Protein AF-A0A7Y5QWN5-F1 (afdb_monomer_lite)

Structure (mmCIF, N/CA/C/O backbone):
data_AF-A0A7Y5QWN5-F1
#
_entry.id   AF-A0A7Y5QWN5-F1
#
loop_
_atom_site.group_PDB
_atom_site.id
_atom_site.type_symbol
_atom_site.label_atom_id
_atom_site.label_alt_id
_atom_site.label_comp_id
_atom_site.label_asym_id
_atom_site.label_entity_id
_atom_site.label_seq_id
_atom_site.pdbx_PDB_ins_code
_atom_site.Cartn_x
_atom_site.Cartn_y
_atom_site.Cartn_z
_atom_site.occupancy
_atom_site.B_iso_or_equiv
_atom_site.auth_seq_id
_atom_site.auth_comp_id
_atom_site.auth_asym_id
_atom_site.auth_atom_id
_atom_site.pdbx_PDB_model_num
ATOM 1 N N . MET A 1 1 ? -2.296 -3.382 -0.609 1.00 96.81 1 MET A N 1
ATOM 2 C CA . MET A 1 1 ? -1.236 -4.238 -1.186 1.00 96.81 1 MET A CA 1
ATOM 3 C C . MET A 1 1 ? -0.481 -3.460 -2.254 1.00 96.81 1 MET A C 1
ATOM 5 O O . MET A 1 1 ? -1.111 -2.743 -3.020 1.00 96.81 1 MET A O 1
ATOM 9 N N . LEU A 1 2 ? 0.845 -3.572 -2.311 1.00 98.00 2 LEU A N 1
ATOM 10 C CA . LEU A 1 2 ? 1.680 -2.977 -3.360 1.00 98.00 2 LEU A CA 1
ATOM 11 C C . LEU A 1 2 ? 2.296 -4.091 -4.202 1.00 98.00 2 LEU A C 1
ATOM 13 O O . LEU A 1 2 ? 2.810 -5.053 -3.640 1.00 98.00 2 LEU A O 1
ATOM 17 N N . VAL A 1 3 ? 2.254 -3.968 -5.530 1.00 98.06 3 VAL A N 1
ATOM 18 C CA . VAL A 1 3 ? 2.723 -5.017 -6.450 1.00 98.06 3 VAL A CA 1
ATOM 19 C C . VAL A 1 3 ? 3.767 -4.447 -7.403 1.00 98.06 3 VAL A C 1
ATOM 21 O O . VAL A 1 3 ? 3.462 -3.596 -8.235 1.00 98.06 3 VAL A O 1
ATOM 24 N N . GLY A 1 4 ? 5.012 -4.902 -7.268 1.00 95.88 4 GLY A N 1
ATOM 25 C CA . GLY A 1 4 ? 6.113 -4.579 -8.177 1.00 95.88 4 GLY A CA 1
ATOM 26 C C . GLY A 1 4 ? 6.297 -5.605 -9.299 1.00 95.88 4 GLY A C 1
ATOM 27 O O . GLY A 1 4 ? 5.520 -6.540 -9.458 1.00 95.88 4 GLY A O 1
ATOM 28 N N . GLN A 1 5 ? 7.371 -5.451 -10.073 1.00 93.56 5 GLN A N 1
ATOM 29 C CA . GLN A 1 5 ? 7.731 -6.383 -11.147 1.00 93.56 5 GLN A CA 1
ATOM 30 C C . GLN A 1 5 ? 8.428 -7.644 -10.614 1.00 93.56 5 GLN A C 1
ATOM 32 O O . GLN A 1 5 ? 7.923 -8.746 -10.775 1.00 93.56 5 GLN A O 1
ATOM 37 N N . ALA A 1 6 ? 9.598 -7.487 -10.004 1.00 94.06 6 ALA A N 1
ATOM 38 C CA . ALA A 1 6 ? 10.444 -8.585 -9.550 1.00 94.06 6 ALA A CA 1
ATOM 39 C C . ALA A 1 6 ? 11.397 -8.078 -8.456 1.00 94.06 6 ALA A C 1
ATOM 41 O O . ALA A 1 6 ? 11.682 -6.874 -8.431 1.00 94.06 6 ALA A O 1
ATOM 42 N N . PRO A 1 7 ? 11.925 -8.946 -7.574 1.00 92.62 7 PRO A N 1
ATOM 43 C CA . PRO A 1 7 ? 13.020 -8.566 -6.690 1.00 92.62 7 PRO A CA 1
ATOM 44 C C . PRO A 1 7 ? 14.279 -8.259 -7.509 1.00 92.62 7 PRO A C 1
ATOM 46 O O . PRO A 1 7 ? 14.592 -8.975 -8.459 1.00 92.62 7 PRO A O 1
ATOM 49 N N . GLY A 1 8 ? 15.007 -7.209 -7.132 1.00 90.38 8 GLY A N 1
ATOM 50 C CA . GLY A 1 8 ? 16.315 -6.890 -7.697 1.00 90.38 8 GLY A CA 1
ATOM 51 C C . GLY A 1 8 ? 17.461 -7.577 -6.949 1.00 90.38 8 GLY A C 1
ATOM 52 O O . GLY A 1 8 ? 17.274 -8.289 -5.957 1.00 90.38 8 GLY A O 1
ATOM 53 N N . LYS A 1 9 ? 18.694 -7.349 -7.412 1.00 89.31 9 LYS A N 1
ATOM 54 C CA . LYS A 1 9 ? 19.898 -7.974 -6.831 1.00 89.31 9 LYS A CA 1
ATOM 55 C C . LYS A 1 9 ? 20.096 -7.642 -5.343 1.00 89.31 9 LYS A C 1
ATOM 57 O O . LYS A 1 9 ? 20.556 -8.491 -4.583 1.00 89.31 9 LYS A O 1
ATOM 62 N N . VAL A 1 10 ? 19.770 -6.414 -4.932 1.00 88.69 10 VAL A N 1
ATOM 63 C CA . VAL A 1 10 ? 19.910 -5.956 -3.535 1.00 88.69 10 VAL A CA 1
ATOM 64 C C . VAL A 1 10 ? 18.804 -6.545 -2.661 1.00 88.69 10 VAL A C 1
ATOM 66 O O . VAL A 1 10 ? 19.033 -6.886 -1.504 1.00 88.69 10 VAL A O 1
ATOM 69 N N . GLU A 1 11 ? 17.603 -6.693 -3.209 1.00 90.25 11 GLU A N 1
ATOM 70 C CA . GLU A 1 11 ? 16.447 -7.271 -2.533 1.00 90.25 11 GLU A CA 1
ATOM 71 C C . GLU A 1 11 ? 16.699 -8.741 -2.167 1.00 90.25 11 GLU A C 1
ATOM 73 O O . GLU A 1 11 ? 16.327 -9.154 -1.072 1.00 90.25 11 GLU A O 1
ATOM 78 N N . ILE A 1 12 ? 17.396 -9.512 -3.017 1.00 87.31 12 ILE A N 1
ATOM 79 C CA . ILE A 1 12 ? 17.772 -10.902 -2.695 1.00 87.31 12 ILE A CA 1
ATOM 80 C C . ILE A 1 12 ? 18.692 -10.961 -1.474 1.00 87.31 12 ILE A C 1
ATOM 82 O O . ILE A 1 12 ? 18.453 -11.747 -0.558 1.00 87.31 12 ILE A O 1
ATOM 86 N N . SER A 1 13 ? 19.759 -10.155 -1.457 1.00 87.06 13 SER A N 1
ATOM 87 C CA . SER A 1 13 ? 20.756 -10.215 -0.383 1.00 87.06 13 SER A CA 1
ATOM 88 C C . SER A 1 13 ? 20.221 -9.648 0.930 1.00 87.06 13 SER A C 1
ATOM 90 O O . SER A 1 13 ? 20.493 -10.193 1.996 1.00 87.06 13 SER A O 1
ATOM 92 N N . SER A 1 14 ? 19.430 -8.578 0.856 1.00 88.56 14 SER A N 1
ATOM 93 C CA . SER A 1 14 ? 18.840 -7.924 2.027 1.00 88.56 14 SER A CA 1
ATOM 94 C C . SER A 1 14 ? 17.548 -8.577 2.520 1.00 88.56 14 SER A C 1
ATOM 96 O O . SER A 1 14 ? 17.116 -8.275 3.631 1.00 88.56 14 SER A O 1
ATOM 98 N N . ARG A 1 15 ? 16.916 -9.434 1.704 1.00 87.44 15 ARG A N 1
ATOM 99 C CA . ARG A 1 15 ? 15.579 -10.014 1.934 1.00 87.44 15 ARG A CA 1
ATOM 100 C C . ARG A 1 15 ? 14.498 -8.966 2.217 1.00 87.44 15 ARG A C 1
ATOM 102 O O . ARG A 1 15 ? 13.516 -9.244 2.901 1.00 87.44 15 ARG A O 1
ATOM 109 N N . LYS A 1 16 ? 14.675 -7.750 1.697 1.00 88.25 16 LYS A N 1
ATOM 110 C CA . LYS A 1 16 ? 13.734 -6.637 1.849 1.00 88.25 16 LYS A CA 1
ATOM 111 C C . LYS A 1 16 ? 13.241 -6.207 0.471 1.00 88.25 16 LYS A C 1
ATOM 113 O O . LYS A 1 16 ? 14.063 -5.790 -0.345 1.00 88.25 16 LYS A O 1
ATOM 118 N N . PRO A 1 17 ? 11.926 -6.264 0.195 1.00 87.50 17 PRO A N 1
ATOM 119 C CA . PRO A 1 17 ? 11.369 -5.692 -1.022 1.00 87.50 17 PRO A CA 1
ATOM 120 C C . PRO A 1 17 ? 11.703 -4.202 -1.125 1.00 87.50 17 PRO A C 1
ATOM 122 O O . PRO A 1 17 ? 11.681 -3.481 -0.118 1.00 87.50 17 PRO A O 1
ATOM 125 N N . PHE A 1 18 ? 12.000 -3.749 -2.347 1.00 90.00 18 PHE A N 1
ATOM 126 C CA . PHE A 1 18 ? 12.358 -2.359 -2.636 1.00 90.00 18 PHE A CA 1
ATOM 127 C C . PHE A 1 18 ? 13.500 -1.837 -1.733 1.00 90.00 18 PHE A C 1
ATOM 129 O O . PHE A 1 18 ? 13.413 -0.755 -1.157 1.00 90.00 18 PHE A O 1
ATOM 136 N N . ALA A 1 19 ? 14.577 -2.608 -1.578 1.00 89.38 19 ALA A N 1
ATOM 137 C CA . ALA A 1 19 ? 15.773 -2.195 -0.834 1.00 89.38 19 ALA A CA 1
ATOM 138 C C . ALA A 1 19 ? 16.764 -1.377 -1.686 1.00 89.38 19 ALA A C 1
ATOM 140 O O . ALA A 1 19 ? 17.643 -0.693 -1.159 1.00 89.38 19 ALA A O 1
ATOM 141 N N . GLY A 1 20 ? 16.646 -1.443 -3.014 1.00 89.12 20 GLY A N 1
ATOM 142 C CA . GLY A 1 20 ? 17.505 -0.730 -3.949 1.00 89.12 20 GLY A CA 1
ATOM 143 C C . GLY A 1 20 ? 17.146 0.749 -4.154 1.00 89.12 20 GLY A C 1
ATOM 144 O O . GLY A 1 20 ? 16.289 1.341 -3.498 1.00 89.12 20 GLY A O 1
ATOM 145 N N . ARG A 1 21 ? 17.795 1.370 -5.149 1.00 89.19 21 ARG A N 1
ATOM 146 C CA . ARG A 1 21 ? 17.597 2.794 -5.508 1.00 89.19 21 ARG A CA 1
ATOM 147 C C . ARG A 1 21 ? 16.154 3.134 -5.891 1.00 89.19 21 ARG A C 1
ATOM 149 O O . ARG A 1 21 ? 15.668 4.212 -5.561 1.00 89.19 21 ARG A O 1
ATOM 156 N N . ALA A 1 22 ? 15.492 2.220 -6.599 1.00 89.94 22 ALA A N 1
ATOM 157 C CA . ALA A 1 22 ? 14.090 2.356 -6.983 1.00 89.94 22 ALA A CA 1
ATOM 158 C C . ALA A 1 22 ? 13.191 2.412 -5.735 1.00 89.94 22 ALA A C 1
ATOM 160 O O . ALA A 1 22 ? 12.306 3.259 -5.651 1.00 89.94 22 ALA A O 1
ATOM 161 N N . GLY A 1 23 ? 13.496 1.591 -4.728 1.00 92.38 23 GLY A N 1
ATOM 162 C CA . GLY A 1 23 ? 12.796 1.590 -3.451 1.00 92.38 23 GLY A CA 1
ATOM 163 C C . GLY A 1 23 ? 12.930 2.888 -2.671 1.00 92.38 23 GLY A C 1
ATOM 164 O O . GLY A 1 23 ? 11.919 3.439 -2.259 1.00 92.38 23 GLY A O 1
ATOM 165 N N . LYS A 1 24 ? 14.136 3.465 -2.585 1.00 92.50 24 LYS A N 1
ATOM 166 C CA . LYS A 1 24 ? 14.328 4.790 -1.956 1.00 92.50 24 LYS A CA 1
ATOM 167 C C . LYS A 1 24 ? 13.425 5.871 -2.561 1.00 92.50 24 LYS A C 1
ATOM 169 O O . LYS A 1 24 ? 12.924 6.738 -1.856 1.00 92.50 24 LYS A O 1
ATOM 174 N N . THR A 1 25 ? 13.222 5.835 -3.879 1.00 93.69 25 THR A N 1
ATOM 175 C CA . THR A 1 25 ? 12.317 6.780 -4.554 1.00 93.69 25 THR A CA 1
ATOM 176 C C . THR A 1 25 ? 10.853 6.464 -4.269 1.00 93.69 25 THR A C 1
ATOM 178 O O . THR A 1 25 ? 10.086 7.389 -4.027 1.00 93.69 25 THR A O 1
ATOM 181 N N . LEU A 1 26 ? 10.480 5.182 -4.252 1.00 95.50 26 LEU A N 1
ATOM 182 C CA . LEU A 1 26 ? 9.130 4.748 -3.901 1.00 95.50 26 LEU A CA 1
ATOM 183 C C . LEU A 1 26 ? 8.741 5.175 -2.483 1.00 95.50 26 LEU A C 1
ATOM 185 O O . LEU A 1 26 ? 7.677 5.754 -2.308 1.00 95.50 26 LEU A O 1
ATOM 189 N N . PHE A 1 27 ? 9.592 4.927 -1.486 1.00 95.50 27 PHE A N 1
ATOM 190 C CA . PHE A 1 27 ? 9.281 5.274 -0.099 1.00 95.50 27 PHE A CA 1
ATOM 191 C C . PHE A 1 27 ? 9.202 6.786 0.115 1.00 95.50 27 PHE A C 1
ATOM 193 O O . PHE A 1 27 ? 8.269 7.240 0.764 1.00 95.50 27 PHE A O 1
ATOM 200 N N . ARG A 1 28 ? 10.048 7.581 -0.553 1.00 94.94 28 ARG A N 1
ATOM 201 C CA . ARG A 1 28 ? 9.889 9.045 -0.574 1.00 94.94 28 ARG A CA 1
ATOM 202 C C . ARG A 1 28 ? 8.535 9.483 -1.152 1.00 94.94 28 ARG A C 1
ATOM 204 O O . ARG A 1 28 ? 7.928 10.420 -0.654 1.00 94.94 28 ARG A O 1
ATOM 211 N N . TRP A 1 29 ? 8.036 8.816 -2.193 1.00 95.38 29 TRP A N 1
ATOM 212 C CA . TRP A 1 29 ? 6.692 9.102 -2.708 1.00 95.38 29 TRP A CA 1
ATOM 213 C C . TRP A 1 29 ? 5.589 8.687 -1.728 1.00 95.38 29 TRP A C 1
ATOM 215 O O . TRP A 1 29 ? 4.601 9.399 -1.575 1.00 95.38 29 TRP A O 1
ATOM 225 N N . LEU A 1 30 ? 5.741 7.552 -1.046 1.00 95.00 30 LEU A N 1
ATOM 226 C CA . LEU A 1 30 ? 4.787 7.124 -0.019 1.00 95.00 30 LEU A CA 1
ATOM 227 C C . LEU A 1 30 ? 4.775 8.082 1.184 1.00 95.00 30 LEU A C 1
ATOM 229 O O . LEU A 1 30 ? 3.703 8.341 1.733 1.00 95.00 30 LEU A O 1
ATOM 233 N N . GLU A 1 31 ? 5.909 8.701 1.516 1.00 95.06 31 GLU A N 1
ATOM 234 C CA . GLU A 1 31 ? 5.990 9.772 2.516 1.00 95.06 31 GLU A CA 1
ATOM 235 C C . GLU A 1 31 ? 5.140 10.985 2.138 1.00 95.06 31 GLU A C 1
ATOM 237 O O . GLU A 1 31 ? 4.408 11.499 2.992 1.00 95.06 31 GLU A O 1
ATOM 242 N N . GLU A 1 32 ? 5.156 11.391 0.862 1.00 93.56 32 GLU A N 1
ATOM 243 C CA . GLU A 1 32 ? 4.267 12.434 0.322 1.00 93.56 32 GLU A CA 1
ATOM 244 C C . GLU A 1 32 ? 2.783 12.028 0.414 1.00 93.56 32 GLU A C 1
ATOM 246 O O . GLU A 1 32 ? 1.914 12.878 0.619 1.00 93.56 32 GLU A O 1
ATOM 251 N N . ALA A 1 33 ? 2.478 10.729 0.307 1.00 92.19 33 ALA A N 1
ATOM 252 C CA . ALA A 1 33 ? 1.133 10.186 0.516 1.00 92.19 33 ALA A CA 1
ATOM 253 C C . ALA A 1 33 ? 0.742 10.077 2.006 1.00 92.19 33 ALA A C 1
ATOM 255 O O . ALA A 1 33 ? -0.4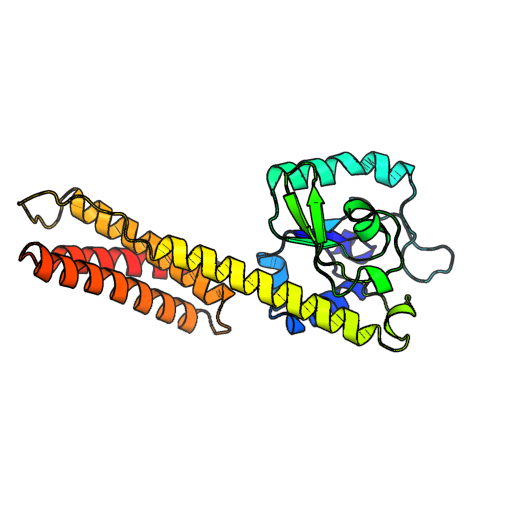24 9.828 2.321 1.00 92.19 33 ALA A O 1
ATOM 256 N N . GLY A 1 34 ? 1.679 10.311 2.928 1.00 90.12 34 GLY A N 1
ATOM 257 C CA . GLY A 1 34 ? 1.429 10.316 4.366 1.00 90.12 34 GLY A CA 1
ATOM 258 C C . GLY A 1 34 ? 1.977 9.113 5.134 1.00 90.12 34 GLY A C 1
ATOM 259 O O . GLY A 1 34 ? 1.742 9.061 6.335 1.00 90.12 34 GLY A O 1
ATOM 260 N N . LEU A 1 35 ? 2.749 8.215 4.517 1.00 89.44 35 LEU A N 1
ATOM 261 C CA . LEU A 1 35 ? 3.348 7.051 5.188 1.00 89.44 35 LEU A CA 1
ATOM 262 C C . LEU A 1 35 ? 4.870 7.140 5.239 1.00 89.44 35 LEU A C 1
ATOM 264 O O . LEU A 1 35 ? 5.497 7.222 4.186 1.00 89.44 35 LEU A O 1
ATOM 268 N N . THR A 1 36 ? 5.470 7.059 6.427 1.00 91.38 36 THR A N 1
ATOM 269 C CA . THR A 1 36 ? 6.931 6.874 6.508 1.00 91.38 36 THR A CA 1
ATOM 270 C C . THR A 1 36 ? 7.348 5.527 5.917 1.00 91.38 36 THR A C 1
ATOM 272 O O . THR A 1 36 ? 6.516 4.635 5.719 1.00 91.38 36 THR A O 1
ATOM 275 N N . GLU A 1 37 ? 8.639 5.355 5.616 1.00 91.75 37 GLU A N 1
ATOM 276 C CA . GLU A 1 37 ? 9.150 4.066 5.141 1.00 91.75 37 GLU A CA 1
ATOM 277 C C . GLU A 1 37 ? 8.831 2.930 6.128 1.00 91.75 37 GLU A C 1
ATOM 279 O O . GLU A 1 37 ? 8.400 1.854 5.707 1.00 91.75 37 GLU A O 1
ATOM 284 N N . GLU A 1 38 ? 8.984 3.172 7.429 1.00 89.38 38 GLU A N 1
ATOM 285 C CA . GLU A 1 38 ? 8.664 2.211 8.485 1.00 89.38 38 GLU A CA 1
ATOM 286 C C . GLU A 1 38 ? 7.178 1.841 8.458 1.00 89.38 38 GLU A C 1
ATOM 288 O O . GLU A 1 38 ? 6.840 0.663 8.340 1.00 89.38 38 GLU A O 1
ATOM 293 N N . GLU A 1 39 ? 6.287 2.837 8.457 1.00 86.50 39 GLU A N 1
ATOM 294 C CA . GLU A 1 39 ? 4.841 2.602 8.412 1.00 86.50 39 GLU A CA 1
ATOM 295 C C . GLU A 1 39 ? 4.421 1.860 7.141 1.00 86.50 39 GLU A C 1
ATOM 297 O O . GLU A 1 39 ? 3.574 0.968 7.186 1.00 86.50 39 GLU A O 1
ATOM 302 N N . ALA A 1 40 ? 5.004 2.210 5.993 1.00 90.50 40 ALA A N 1
ATOM 303 C CA . ALA A 1 40 ? 4.729 1.537 4.733 1.00 90.50 40 ALA A CA 1
ATOM 304 C C . ALA A 1 40 ? 5.154 0.063 4.786 1.00 90.50 40 ALA A C 1
ATOM 306 O O . ALA A 1 40 ? 4.407 -0.798 4.329 1.00 90.50 40 ALA A O 1
ATOM 307 N N . ARG A 1 41 ? 6.319 -0.249 5.363 1.00 89.44 41 ARG A N 1
ATOM 308 C CA . ARG A 1 41 ? 6.801 -1.633 5.506 1.00 89.44 41 ARG A CA 1
ATOM 309 C C . ARG A 1 41 ? 5.970 -2.453 6.489 1.00 89.44 41 ARG A C 1
ATOM 311 O O . ARG A 1 41 ? 5.821 -3.652 6.278 1.00 89.44 41 ARG A O 1
ATOM 318 N N . GLU A 1 42 ? 5.438 -1.826 7.530 1.00 86.81 42 GLU A N 1
ATOM 319 C CA . GLU A 1 42 ? 4.587 -2.490 8.521 1.00 86.81 42 GLU A CA 1
ATOM 320 C C . GLU A 1 42 ? 3.153 -2.705 8.024 1.00 86.81 42 GLU A C 1
ATOM 322 O O . GLU A 1 42 ? 2.548 -3.738 8.304 1.00 86.81 42 GLU A O 1
ATOM 327 N N . ARG A 1 43 ? 2.589 -1.732 7.297 1.00 84.69 43 ARG A N 1
ATOM 328 C CA . ARG A 1 43 ? 1.152 -1.699 6.968 1.00 84.69 43 ARG A CA 1
ATOM 329 C C . ARG A 1 43 ? 0.827 -2.155 5.556 1.00 84.69 43 ARG A C 1
ATOM 331 O O . ARG A 1 43 ? -0.310 -2.536 5.284 1.00 84.69 43 ARG A O 1
ATOM 338 N N . ILE A 1 44 ? 1.782 -2.082 4.632 1.00 92.50 44 ILE A N 1
ATOM 339 C CA . ILE A 1 44 ? 1.561 -2.467 3.241 1.00 92.50 44 ILE A CA 1
ATOM 340 C C . ILE A 1 44 ? 2.165 -3.846 3.016 1.00 92.50 44 ILE A C 1
ATOM 342 O O . ILE A 1 44 ? 3.376 -4.028 3.071 1.00 92.50 44 ILE A O 1
ATOM 346 N N . TYR A 1 45 ? 1.319 -4.807 2.648 1.00 95.75 45 TYR A N 1
ATOM 347 C CA . TYR A 1 45 ? 1.813 -6.049 2.066 1.00 95.75 45 TYR A CA 1
ATOM 348 C C . TYR A 1 45 ? 2.430 -5.765 0.691 1.00 95.75 45 TYR A C 1
ATOM 350 O O . TYR A 1 45 ? 1.724 -5.321 -0.225 1.00 95.75 45 TYR A O 1
ATOM 358 N N . ILE A 1 46 ? 3.741 -5.983 0.565 1.00 95.62 46 ILE A N 1
ATOM 359 C CA . ILE A 1 46 ? 4.516 -5.736 -0.653 1.00 95.62 46 ILE A CA 1
ATOM 360 C C . ILE A 1 46 ? 4.802 -7.061 -1.358 1.00 95.62 46 ILE A C 1
ATOM 362 O O . ILE A 1 46 ? 5.457 -7.942 -0.808 1.00 95.62 46 ILE A O 1
ATOM 366 N N . SER A 1 47 ? 4.364 -7.149 -2.607 1.00 95.88 47 SER A N 1
ATOM 367 C CA . SER A 1 47 ? 4.483 -8.310 -3.480 1.00 95.88 47 SER A CA 1
ATOM 368 C C . SER A 1 47 ? 5.106 -7.934 -4.831 1.00 95.88 47 SER A C 1
ATOM 370 O O . SER A 1 47 ? 5.414 -6.766 -5.097 1.00 95.88 47 SER A O 1
ATOM 372 N N . ALA A 1 48 ? 5.317 -8.925 -5.693 1.00 95.81 48 ALA A N 1
ATOM 373 C CA . ALA A 1 48 ? 5.830 -8.758 -7.043 1.00 95.81 48 ALA A CA 1
ATOM 374 C C . ALA A 1 48 ? 5.247 -9.803 -8.007 1.00 95.81 48 ALA A C 1
ATOM 376 O O . ALA A 1 48 ? 4.863 -10.895 -7.593 1.00 95.81 48 ALA A O 1
ATOM 377 N N . MET A 1 49 ? 5.241 -9.473 -9.303 1.00 96.50 49 MET A N 1
ATOM 378 C CA . MET A 1 49 ? 4.821 -10.386 -10.376 1.00 96.50 49 MET A CA 1
ATOM 379 C C . MET A 1 49 ? 5.673 -11.663 -10.434 1.00 96.50 49 MET A C 1
ATOM 381 O O . MET A 1 49 ? 5.164 -12.721 -10.792 1.00 96.50 49 MET A O 1
ATOM 385 N N . THR A 1 50 ? 6.959 -11.584 -10.076 1.00 95.94 50 THR A N 1
ATOM 386 C CA . THR A 1 50 ? 7.834 -12.756 -9.916 1.00 95.94 50 THR A CA 1
ATOM 387 C C . THR A 1 50 ? 8.523 -12.776 -8.555 1.00 95.94 50 THR A C 1
ATOM 389 O O . THR A 1 50 ? 8.801 -11.733 -7.963 1.00 95.94 50 THR A O 1
ATOM 392 N N . ARG A 1 51 ? 8.845 -13.981 -8.059 1.00 93.06 51 ARG A N 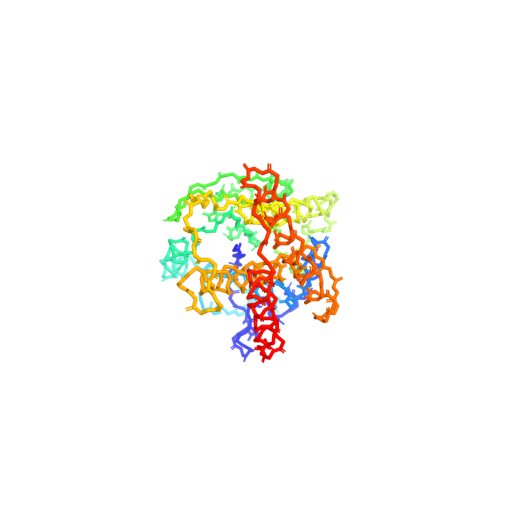1
ATOM 393 C CA . ARG A 1 51 ? 9.548 -14.192 -6.772 1.00 93.06 51 ARG A CA 1
ATOM 394 C C . ARG A 1 51 ? 11.059 -14.301 -6.899 1.00 93.06 51 ARG A C 1
ATOM 396 O O . ARG A 1 51 ? 11.773 -14.219 -5.904 1.00 93.06 51 ARG A O 1
ATOM 403 N N . CYS A 1 52 ? 11.541 -14.464 -8.122 1.00 92.19 52 CYS A N 1
ATOM 404 C CA . CYS A 1 52 ? 12.953 -14.605 -8.424 1.00 92.19 52 CYS A CA 1
ATOM 405 C C . CYS A 1 52 ? 13.466 -13.366 -9.149 1.00 92.19 52 CYS A C 1
ATOM 407 O O . CYS A 1 52 ? 12.739 -12.712 -9.902 1.00 92.19 52 CYS A O 1
ATOM 409 N N . PHE A 1 53 ? 14.742 -13.069 -8.919 1.00 94.00 53 PHE A N 1
ATOM 410 C CA . PHE A 1 53 ? 15.449 -12.039 -9.659 1.00 94.00 53 PHE A CA 1
ATOM 411 C C . PHE A 1 53 ? 15.640 -12.499 -11.101 1.00 94.00 53 PHE A C 1
ATOM 413 O O . PHE A 1 53 ? 16.268 -13.537 -11.317 1.00 94.00 53 PHE A O 1
ATOM 420 N N . PRO A 1 54 ? 15.145 -11.740 -12.091 1.00 93.50 54 PRO A N 1
ATOM 421 C CA . PRO A 1 54 ? 15.256 -12.151 -13.481 1.00 93.50 54 PRO A CA 1
ATOM 422 C C . PRO A 1 54 ? 16.714 -12.067 -13.970 1.00 93.50 54 PRO A C 1
ATOM 424 O O . PRO A 1 54 ? 17.120 -12.781 -14.879 1.00 93.50 54 PRO A O 1
ATOM 427 N N . GLY A 1 55 ? 17.557 -11.238 -13.362 1.00 93.12 55 GLY A N 1
ATOM 428 C CA . GLY A 1 55 ? 18.925 -11.023 -13.826 1.00 93.12 55 GLY A CA 1
ATOM 429 C C . GLY A 1 55 ? 19.151 -9.591 -14.288 1.00 93.12 55 GLY A C 1
ATOM 430 O O . GLY A 1 55 ? 18.217 -8.804 -14.461 1.00 93.12 55 GLY A O 1
ATOM 431 N N . ALA A 1 56 ? 20.421 -9.249 -14.481 1.00 91.12 56 ALA A N 1
ATOM 432 C CA . ALA A 1 56 ? 20.805 -7.931 -14.963 1.00 91.12 56 ALA A CA 1
ATOM 433 C C . ALA A 1 56 ? 20.348 -7.724 -16.415 1.00 91.12 56 ALA A C 1
ATOM 435 O O . ALA A 1 56 ? 20.352 -8.651 -17.227 1.00 91.12 56 ALA A O 1
ATOM 436 N N . HIS A 1 57 ? 19.973 -6.493 -16.751 1.00 89.56 57 HIS A N 1
ATOM 437 C CA . HIS A 1 57 ? 19.690 -6.116 -18.128 1.00 89.56 57 HIS A CA 1
ATOM 438 C C . HIS A 1 57 ? 20.988 -6.154 -18.962 1.00 89.56 57 HIS A C 1
ATOM 440 O O . HIS A 1 57 ? 22.015 -5.675 -18.473 1.00 89.56 57 HIS A O 1
ATOM 446 N N . PRO A 1 58 ? 20.973 -6.632 -20.226 1.00 88.69 58 PRO A N 1
ATOM 447 C CA . PRO A 1 58 ? 22.180 -6.728 -21.061 1.00 88.69 58 PRO A CA 1
ATOM 448 C C . PRO A 1 58 ? 22.942 -5.408 -21.248 1.00 88.69 58 PRO A C 1
ATOM 450 O O . PRO A 1 58 ? 24.157 -5.400 -21.391 1.00 88.69 58 PRO A O 1
ATOM 453 N N . SER A 1 59 ? 22.241 -4.272 -21.190 1.00 85.88 59 SER A N 1
ATOM 454 C CA . SER A 1 59 ? 22.859 -2.935 -21.245 1.00 85.88 59 SER A CA 1
ATOM 455 C C . SER A 1 59 ? 23.615 -2.527 -19.969 1.00 85.88 59 SER A C 1
ATOM 457 O O . SER A 1 59 ? 24.123 -1.409 -19.894 1.00 85.88 59 SER A O 1
ATOM 459 N N . GLY A 1 60 ? 23.608 -3.360 -18.923 1.00 81.31 60 GLY A N 1
ATOM 460 C CA . GLY A 1 60 ? 24.150 -3.049 -17.596 1.00 81.31 60 GLY A CA 1
ATOM 461 C C . GLY A 1 60 ? 23.320 -2.040 -16.791 1.00 81.31 60 GLY A C 1
ATOM 462 O O . GLY A 1 60 ? 23.650 -1.732 -15.645 1.00 81.31 60 GLY A O 1
ATOM 463 N N . ARG A 1 61 ? 22.227 -1.509 -17.358 1.00 79.56 61 ARG A N 1
ATOM 464 C CA . ARG A 1 61 ? 21.363 -0.517 -16.704 1.00 79.56 61 ARG A CA 1
ATOM 465 C C . ARG A 1 61 ? 20.163 -1.185 -16.038 1.00 79.56 61 ARG A C 1
ATOM 467 O O . ARG A 1 61 ? 19.075 -1.224 -16.603 1.00 79.56 61 ARG A O 1
ATOM 474 N N . GLY A 1 62 ? 20.362 -1.626 -14.800 1.00 83.19 62 GLY A N 1
ATOM 475 C CA . GLY A 1 62 ? 19.302 -2.205 -13.973 1.00 83.19 62 GLY A CA 1
ATOM 476 C C . GLY A 1 62 ? 18.993 -3.655 -14.328 1.00 83.19 62 GLY A C 1
ATOM 477 O O . GLY A 1 62 ? 19.838 -4.363 -14.876 1.00 83.19 62 GLY A O 1
ATOM 478 N N . ASP A 1 63 ? 17.782 -4.079 -13.992 1.00 89.06 63 ASP A N 1
ATOM 479 C CA . ASP A 1 63 ? 17.354 -5.473 -14.068 1.00 89.06 63 ASP A CA 1
ATOM 480 C C . ASP A 1 63 ? 16.492 -5.690 -15.313 1.00 89.06 63 ASP A C 1
ATOM 482 O O . ASP A 1 63 ? 15.766 -4.787 -15.745 1.00 89.06 63 ASP A O 1
ATOM 486 N N . ARG A 1 64 ? 16.581 -6.875 -15.924 1.00 92.00 64 ARG A N 1
ATOM 487 C CA . ARG A 1 64 ? 15.753 -7.188 -17.093 1.00 92.00 64 ARG A CA 1
ATOM 488 C C . ARG A 1 64 ? 14.288 -7.367 -16.697 1.00 92.00 64 ARG A C 1
ATOM 490 O O . ARG A 1 64 ? 13.960 -7.644 -15.543 1.00 92.00 64 ARG A O 1
ATOM 497 N N . VAL A 1 65 ? 13.401 -7.265 -17.680 1.00 91.81 65 VAL A N 1
ATOM 498 C CA . VAL A 1 65 ? 12.000 -7.656 -17.495 1.00 91.81 65 VAL A CA 1
ATOM 499 C C . VAL A 1 65 ? 11.904 -9.190 -17.446 1.00 91.81 65 VAL A C 1
ATOM 501 O O . VAL A 1 65 ? 12.575 -9.855 -18.247 1.00 91.81 65 VAL A O 1
ATOM 504 N N . PRO A 1 66 ? 11.137 -9.774 -16.502 1.00 95.00 66 PRO A N 1
ATOM 505 C CA . PRO A 1 66 ? 10.805 -11.188 -16.540 1.00 95.00 66 PRO A CA 1
ATOM 506 C C . PRO A 1 66 ? 10.170 -11.575 -17.875 1.00 95.00 66 PRO A C 1
ATOM 508 O O . PRO A 1 66 ? 9.386 -10.826 -18.456 1.00 95.00 66 PRO A O 1
ATOM 511 N N . THR A 1 67 ? 10.524 -12.751 -18.365 1.00 95.56 67 THR A N 1
ATOM 512 C CA . THR A 1 67 ? 9.928 -13.352 -19.554 1.00 95.56 67 THR A CA 1
ATOM 513 C C . THR A 1 67 ? 8.502 -13.805 -19.263 1.00 95.56 67 THR A C 1
ATOM 515 O O . THR A 1 67 ? 8.107 -13.988 -18.111 1.00 95.56 67 THR A O 1
ATOM 518 N N . ARG A 1 68 ? 7.727 -14.048 -20.322 1.00 94.88 68 ARG A N 1
ATOM 519 C CA . ARG A 1 68 ? 6.373 -14.591 -20.196 1.00 94.88 68 ARG A CA 1
ATOM 520 C C . ARG A 1 68 ? 6.345 -15.916 -19.425 1.00 94.88 68 ARG A C 1
ATOM 522 O O . ARG A 1 68 ? 5.535 -16.053 -18.520 1.00 94.88 68 ARG A O 1
ATOM 529 N N . SER A 1 69 ? 7.267 -16.835 -19.714 1.00 96.44 69 SER A N 1
ATOM 530 C CA . SER A 1 69 ? 7.345 -18.120 -19.010 1.00 96.44 69 SER A CA 1
ATOM 531 C C . SER A 1 69 ? 7.642 -17.949 -17.517 1.00 96.44 69 SER A C 1
ATOM 533 O O . SER A 1 69 ? 7.074 -18.653 -16.694 1.00 96.44 69 SER A O 1
ATOM 535 N N . GLU A 1 70 ? 8.488 -16.986 -17.137 1.00 96.69 70 GLU A N 1
ATOM 536 C CA . GLU A 1 70 ? 8.748 -16.691 -15.719 1.00 96.69 70 GLU A CA 1
ATOM 537 C C . GLU A 1 70 ? 7.526 -16.103 -15.011 1.00 96.69 70 GLU A C 1
ATOM 539 O O . GLU A 1 70 ? 7.289 -16.406 -13.841 1.00 96.69 70 GLU A O 1
ATOM 544 N N . LEU A 1 71 ? 6.748 -15.277 -15.714 1.00 96.44 71 LEU A N 1
ATOM 545 C CA . LEU A 1 71 ? 5.497 -14.727 -15.196 1.00 96.44 71 LEU A CA 1
ATOM 546 C C . LEU A 1 71 ? 4.441 -15.814 -15.025 1.00 96.44 71 LEU A C 1
ATOM 548 O O . LEU A 1 71 ? 3.789 -15.853 -13.990 1.00 96.44 71 LEU A O 1
ATOM 552 N N . GLU A 1 72 ? 4.307 -16.716 -15.996 1.00 94.94 72 GLU A N 1
ATOM 553 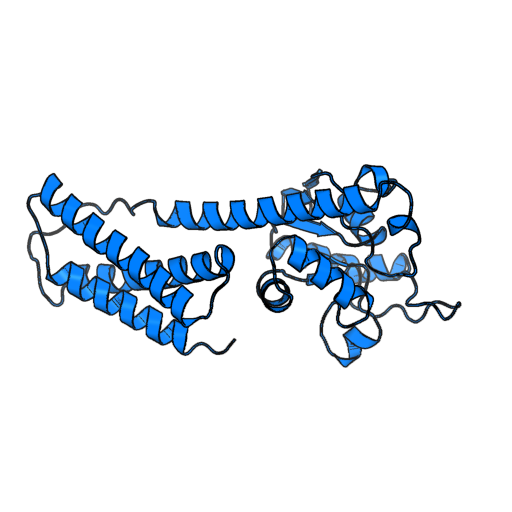C CA . GLU A 1 72 ? 3.389 -17.857 -15.924 1.00 94.94 72 GLU A CA 1
ATOM 554 C C . GLU A 1 72 ? 3.761 -18.796 -14.766 1.00 94.94 72 GLU A C 1
ATOM 556 O O . GLU A 1 72 ? 2.898 -19.156 -13.970 1.00 94.94 72 GLU A O 1
ATOM 561 N N . LEU A 1 73 ? 5.051 -19.107 -14.592 1.00 95.94 73 LEU A N 1
ATOM 562 C CA . LEU A 1 73 ? 5.541 -19.933 -13.480 1.00 95.94 73 LEU A CA 1
ATOM 563 C C . LEU A 1 73 ? 5.296 -19.303 -12.102 1.00 95.94 73 LEU A C 1
ATOM 565 O O . LEU A 1 73 ? 5.093 -20.020 -11.124 1.00 95.94 73 LEU A O 1
ATOM 569 N N . CYS A 1 74 ? 5.351 -17.972 -12.003 1.00 95.69 74 CYS A N 1
ATOM 570 C CA . CYS A 1 74 ? 5.144 -17.260 -10.742 1.00 95.69 74 CYS A CA 1
ATOM 571 C C . CYS A 1 74 ? 3.696 -16.803 -10.513 1.00 95.69 74 CYS A C 1
ATOM 573 O O . CYS A 1 74 ? 3.393 -16.349 -9.409 1.00 95.69 74 CYS A O 1
ATOM 575 N N . GLY A 1 75 ? 2.824 -16.887 -11.521 1.00 92.81 75 GLY A N 1
ATOM 576 C CA . GLY A 1 75 ? 1.515 -16.229 -11.521 1.00 92.81 75 GLY A CA 1
ATOM 577 C C . GLY A 1 75 ? 0.615 -16.663 -10.367 1.00 92.81 75 GLY A C 1
ATOM 578 O O . GLY A 1 75 ? 0.054 -15.810 -9.678 1.00 92.81 75 GLY A O 1
ATOM 579 N N . SER A 1 76 ? 0.577 -17.969 -10.085 1.00 96.12 76 SER A N 1
ATOM 580 C CA . SER A 1 76 ? -0.254 -18.541 -9.017 1.00 96.12 76 SER A CA 1
ATOM 581 C C . SER A 1 76 ? 0.038 -17.946 -7.640 1.00 96.12 76 SER A C 1
ATOM 583 O O . SER A 1 76 ? -0.882 -17.764 -6.853 1.00 96.12 76 SER A O 1
ATOM 585 N N . TRP A 1 77 ? 1.287 -17.560 -7.358 1.00 97.06 77 TRP A N 1
ATOM 586 C CA . TRP A 1 77 ? 1.647 -16.952 -6.076 1.00 97.06 77 TRP A CA 1
ATOM 587 C C . TRP A 1 77 ? 0.938 -15.623 -5.840 1.00 97.06 77 TRP A C 1
ATOM 589 O O . TRP A 1 77 ? 0.498 -15.350 -4.728 1.00 97.06 77 TRP A O 1
ATOM 599 N N . LEU A 1 78 ? 0.860 -14.769 -6.866 1.00 97.00 78 LEU A N 1
ATOM 600 C CA . LEU A 1 78 ? 0.158 -13.493 -6.737 1.00 97.00 78 LEU A CA 1
ATOM 601 C C . LEU A 1 78 ? -1.350 -13.722 -6.606 1.00 97.00 78 LEU A C 1
ATOM 603 O O . LEU A 1 78 ? -2.000 -13.059 -5.804 1.00 97.00 78 LEU A O 1
ATOM 607 N N . ASP A 1 79 ? -1.891 -14.676 -7.358 1.00 97.25 79 ASP A N 1
ATOM 608 C CA . ASP A 1 79 ? -3.304 -15.044 -7.298 1.00 97.25 79 ASP A CA 1
ATOM 609 C C . ASP A 1 79 ? -3.694 -15.565 -5.902 1.00 97.25 79 ASP A C 1
ATOM 611 O O . ASP A 1 79 ? -4.694 -15.126 -5.331 1.00 97.25 79 ASP A O 1
ATOM 615 N N . ASP A 1 80 ? -2.867 -16.420 -5.300 1.00 98.06 80 ASP A N 1
ATOM 616 C CA . ASP A 1 80 ? -3.058 -16.919 -3.935 1.00 98.06 80 ASP A CA 1
ATOM 617 C C . ASP A 1 80 ? -2.945 -15.807 -2.886 1.00 98.06 80 ASP A C 1
ATOM 619 O O . ASP A 1 80 ? -3.773 -15.717 -1.979 1.00 98.06 80 ASP A O 1
ATOM 623 N N . GLU A 1 81 ? -1.969 -14.907 -3.016 1.00 97.81 81 GLU A N 1
ATOM 624 C CA . GLU A 1 81 ? -1.863 -13.741 -2.134 1.00 97.81 81 GLU A CA 1
ATOM 625 C C . GLU A 1 81 ? -3.097 -12.844 -2.222 1.00 97.81 81 GLU A C 1
ATOM 627 O O . GLU A 1 81 ? -3.593 -12.379 -1.197 1.00 97.81 81 GLU A O 1
ATOM 632 N N . LEU A 1 82 ? -3.626 -12.622 -3.426 1.00 97.88 82 LEU A N 1
ATOM 633 C CA . LEU A 1 82 ? -4.850 -11.854 -3.622 1.00 97.88 82 LEU A CA 1
ATOM 634 C C . LEU A 1 82 ? -6.050 -12.534 -2.949 1.00 97.88 82 LEU A C 1
ATOM 636 O O . LEU A 1 82 ? -6.816 -11.843 -2.276 1.00 97.88 82 LEU A O 1
ATOM 640 N N . ARG A 1 83 ? -6.190 -13.863 -3.072 1.00 97.62 83 ARG A N 1
ATOM 641 C CA . ARG A 1 83 ? -7.246 -14.647 -2.398 1.00 97.62 83 ARG A CA 1
ATOM 642 C C . ARG A 1 83 ? -7.162 -14.558 -0.881 1.00 97.62 83 ARG A C 1
ATOM 644 O O . ARG A 1 83 ? -8.188 -14.438 -0.217 1.00 97.62 83 ARG A O 1
ATOM 651 N N . LEU A 1 84 ? -5.953 -14.630 -0.331 1.00 96.44 84 LEU A N 1
ATOM 652 C CA . LEU A 1 84 ? -5.731 -14.629 1.114 1.00 96.44 84 LEU A CA 1
ATOM 653 C C . LEU A 1 84 ? -5.905 -13.234 1.716 1.00 96.44 84 LEU A C 1
ATOM 655 O O . LEU A 1 84 ? -6.555 -13.078 2.749 1.00 96.44 84 LEU A O 1
ATOM 659 N N . ILE A 1 85 ? -5.328 -12.221 1.073 1.00 95.81 85 ILE A N 1
ATOM 660 C CA . ILE A 1 85 ? -5.273 -10.858 1.607 1.00 95.81 85 ILE A CA 1
ATOM 661 C C . ILE A 1 85 ? -6.570 -10.104 1.327 1.00 95.81 85 ILE A C 1
ATOM 663 O O . ILE A 1 85 ? -6.970 -9.291 2.156 1.00 95.81 85 ILE A O 1
ATOM 667 N N . ARG A 1 86 ? -7.211 -10.355 0.175 1.00 96.50 86 ARG A N 1
ATOM 668 C CA . ARG A 1 86 ? -8.397 -9.624 -0.314 1.00 96.50 86 ARG A CA 1
ATOM 669 C C . ARG A 1 86 ? -8.241 -8.107 -0.127 1.00 96.50 86 ARG A C 1
ATOM 671 O O . ARG A 1 86 ? -8.999 -7.493 0.623 1.00 96.50 86 ARG A O 1
ATOM 678 N N . PRO A 1 87 ? -7.189 -7.504 -0.714 1.00 95.50 87 PRO A N 1
ATOM 679 C CA . PRO A 1 87 ? -6.852 -6.113 -0.439 1.00 95.50 87 PRO A CA 1
ATOM 680 C C . PRO A 1 87 ? -7.967 -5.174 -0.902 1.00 95.50 87 PRO A C 1
ATOM 682 O O . PRO A 1 87 ? -8.447 -5.308 -2.010 1.00 95.50 87 PRO A O 1
ATOM 685 N N . GLU A 1 88 ? -8.318 -4.155 -0.118 1.00 94.38 88 GLU A N 1
ATOM 686 C CA . GLU A 1 88 ? -9.255 -3.121 -0.601 1.00 94.38 88 GLU A CA 1
ATOM 687 C C . GLU A 1 88 ? -8.594 -2.148 -1.598 1.00 94.38 88 GLU A C 1
ATOM 689 O O . GLU A 1 88 ? -9.245 -1.572 -2.474 1.00 94.38 88 GLU A O 1
ATOM 694 N N . LEU A 1 89 ? -7.273 -1.970 -1.465 1.00 96.44 89 LEU A N 1
ATOM 695 C CA . LEU A 1 89 ? -6.442 -1.106 -2.302 1.00 96.44 89 LEU A CA 1
ATOM 696 C C . LEU A 1 89 ? -5.225 -1.869 -2.836 1.00 96.44 89 LEU A C 1
ATOM 698 O O . LEU A 1 89 ? -4.408 -2.380 -2.058 1.00 96.44 89 LEU A O 1
ATOM 702 N N . ILE A 1 90 ? -5.051 -1.859 -4.157 1.00 98.38 90 ILE A N 1
ATOM 703 C CA . ILE A 1 90 ? -3.875 -2.368 -4.868 1.00 98.38 90 ILE A CA 1
ATOM 704 C C . ILE A 1 90 ? -3.111 -1.197 -5.501 1.00 98.38 90 ILE A C 1
ATOM 706 O O . ILE A 1 90 ? -3.675 -0.358 -6.202 1.00 98.38 90 ILE A O 1
ATOM 710 N N . ILE A 1 91 ? -1.798 -1.154 -5.275 1.00 98.38 91 ILE A N 1
ATOM 711 C CA . ILE A 1 91 ? -0.882 -0.156 -5.839 1.00 98.38 91 ILE A CA 1
ATOM 712 C C . ILE A 1 91 ? 0.090 -0.885 -6.779 1.00 98.38 91 ILE A C 1
ATOM 714 O O . ILE A 1 91 ? 1.139 -1.353 -6.325 1.00 98.38 91 ILE A O 1
ATOM 718 N N . PRO A 1 92 ? -0.242 -1.057 -8.072 1.00 98.25 92 PRO A N 1
ATOM 719 C CA . PRO A 1 92 ? 0.676 -1.653 -9.028 1.00 98.25 92 PRO A CA 1
ATOM 720 C C . PRO A 1 92 ? 1.748 -0.640 -9.433 1.00 98.25 92 PRO A C 1
ATOM 722 O O . PRO A 1 92 ? 1.448 0.504 -9.784 1.00 98.25 92 PRO A O 1
ATOM 725 N N . VAL A 1 93 ? 3.007 -1.070 -9.394 1.00 97.06 93 VAL A N 1
ATOM 726 C CA . VAL A 1 93 ? 4.177 -0.223 -9.633 1.00 97.06 93 VAL A CA 1
ATOM 727 C C . VAL A 1 93 ? 4.901 -0.663 -10.903 1.00 97.06 93 VAL A C 1
ATOM 729 O O . VAL A 1 93 ? 5.565 -1.699 -10.946 1.00 97.06 93 VAL A O 1
ATOM 732 N N . GLY A 1 94 ? 4.827 0.177 -11.935 1.00 94.56 94 GLY A N 1
ATOM 733 C CA . GLY A 1 94 ? 5.449 -0.061 -13.237 1.00 94.56 94 GLY A CA 1
ATOM 734 C C . GLY A 1 94 ? 4.559 -0.813 -14.228 1.00 94.56 94 GLY A C 1
ATOM 735 O O . GLY A 1 94 ? 3.567 -1.435 -13.862 1.00 94.56 94 GLY A O 1
ATOM 736 N N . LYS A 1 95 ? 4.922 -0.741 -15.517 1.00 94.56 95 LYS A N 1
ATOM 737 C CA . LYS A 1 95 ? 4.077 -1.201 -16.635 1.00 94.56 95 LYS A CA 1
ATOM 738 C C . LYS A 1 95 ? 3.610 -2.650 -16.497 1.00 94.56 95 LYS A C 1
ATOM 740 O O . LYS A 1 95 ? 2.453 -2.921 -16.777 1.00 94.56 95 LYS A O 1
ATOM 745 N N . LEU A 1 96 ? 4.483 -3.555 -16.051 1.00 94.81 96 LEU A N 1
ATOM 746 C CA . LEU A 1 96 ? 4.152 -4.976 -15.956 1.00 94.81 96 LEU A CA 1
ATOM 747 C C . LEU A 1 96 ? 3.069 -5.253 -14.904 1.00 94.81 96 LEU A C 1
ATOM 749 O O . LEU A 1 96 ? 2.080 -5.915 -15.198 1.00 94.81 96 LEU A O 1
ATOM 753 N N . ALA A 1 97 ? 3.231 -4.697 -13.700 1.00 96.81 97 ALA A N 1
ATOM 754 C CA . ALA A 1 97 ? 2.236 -4.826 -12.641 1.00 96.81 97 ALA A CA 1
ATOM 755 C C . ALA A 1 97 ? 0.936 -4.099 -13.010 1.00 96.81 97 ALA A C 1
ATOM 757 O O . ALA A 1 97 ? -0.144 -4.617 -12.765 1.00 96.81 97 ALA A O 1
ATOM 758 N N . ILE A 1 98 ? 1.022 -2.924 -13.642 1.00 97.81 98 ILE A N 1
ATOM 759 C CA . ILE A 1 98 ? -0.159 -2.188 -14.116 1.00 97.81 98 ILE A CA 1
ATOM 760 C C . ILE A 1 98 ? -0.933 -3.021 -15.141 1.00 97.81 98 ILE A C 1
ATOM 762 O O . ILE A 1 98 ? -2.144 -3.176 -15.003 1.00 97.81 98 ILE A O 1
ATOM 766 N N . GLY A 1 99 ? -0.231 -3.609 -16.112 1.00 97.00 99 GLY A N 1
ATOM 767 C CA . GLY A 1 99 ? -0.823 -4.456 -17.143 1.00 97.00 99 GLY A CA 1
ATOM 768 C C . GLY A 1 99 ? -1.559 -5.670 -16.580 1.00 97.00 99 GLY A C 1
ATOM 769 O O . GLY A 1 99 ? -2.616 -6.026 -17.091 1.00 97.00 99 GLY A O 1
ATOM 770 N N . ARG A 1 100 ? -1.067 -6.257 -15.478 1.00 95.88 100 ARG A N 1
ATOM 771 C CA . ARG A 1 100 ? -1.730 -7.387 -14.804 1.00 95.88 100 ARG A CA 1
ATOM 772 C C . ARG A 1 100 ? -3.142 -7.060 -14.308 1.00 95.88 100 ARG A C 1
ATOM 774 O O . ARG A 1 100 ? -3.970 -7.969 -14.271 1.00 95.88 100 ARG A O 1
ATOM 781 N N . PHE A 1 101 ? -3.399 -5.814 -13.906 1.00 97.62 101 PHE A N 1
ATOM 782 C CA . PHE A 1 101 ? -4.686 -5.406 -13.331 1.00 97.62 101 PHE A CA 1
ATOM 783 C C . PHE A 1 101 ? -5.557 -4.601 -14.300 1.00 97.62 101 PHE A C 1
ATOM 785 O O . PHE A 1 101 ? -6.772 -4.732 -14.254 1.00 97.62 101 PHE A O 1
ATOM 792 N N . LEU A 1 102 ? -4.961 -3.770 -15.160 1.00 97.69 102 LEU A N 1
ATOM 793 C CA . LEU A 1 102 ? -5.694 -2.831 -16.023 1.00 97.69 102 LEU A CA 1
ATOM 794 C C . LEU A 1 102 ? -5.592 -3.150 -17.520 1.00 97.69 102 LEU A C 1
ATOM 796 O O . LEU A 1 102 ? -6.182 -2.440 -18.331 1.00 97.69 102 LEU A O 1
ATOM 800 N N . GLY A 1 103 ? -4.840 -4.186 -17.897 1.00 96.00 103 GLY A N 1
ATOM 801 C CA . GLY A 1 103 ? -4.490 -4.439 -19.291 1.00 96.00 103 GLY A CA 1
ATOM 802 C C . GLY A 1 103 ? -3.458 -3.444 -19.833 1.00 96.00 103 GLY A C 1
ATOM 803 O O . GLY A 1 103 ? -2.930 -2.583 -19.122 1.00 96.00 103 GLY A O 1
ATOM 804 N N . GLU A 1 104 ? -3.119 -3.588 -21.112 1.00 94.06 104 GLU A N 1
ATOM 805 C CA . GLU A 1 104 ? -2.148 -2.711 -21.761 1.00 94.06 104 GLU A CA 1
ATOM 806 C C . GLU A 1 104 ? -2.747 -1.328 -22.032 1.00 94.06 104 GLU A C 1
ATOM 808 O O . GLU A 1 104 ? -3.703 -1.180 -22.789 1.00 94.06 104 GLU A O 1
ATOM 813 N N . ALA A 1 105 ? -2.153 -0.300 -21.427 1.00 92.94 105 ALA A N 1
ATOM 814 C CA . ALA A 1 105 ? -2.537 1.089 -21.638 1.00 92.94 105 ALA A CA 1
ATOM 815 C C . ALA A 1 105 ? -1.328 2.030 -21.497 1.00 92.94 105 ALA A C 1
ATOM 817 O O . ALA A 1 105 ? -0.373 1.728 -20.761 1.00 92.94 105 ALA A O 1
ATOM 818 N N . PRO A 1 106 ? -1.343 3.203 -22.156 1.00 94.56 106 PRO A N 1
ATOM 819 C CA . PRO A 1 106 ? -0.364 4.247 -21.898 1.00 94.56 106 PRO A CA 1
ATOM 820 C C . PRO A 1 106 ? -0.391 4.677 -20.426 1.00 94.56 106 PRO A C 1
ATOM 822 O O . PRO A 1 106 ? -1.441 4.947 -19.850 1.00 94.56 106 PRO A O 1
ATOM 825 N N . LEU A 1 107 ? 0.788 4.804 -19.803 1.00 95.12 107 LEU A N 1
ATOM 826 C CA . LEU A 1 107 ? 0.888 5.193 -18.388 1.00 95.12 107 LEU A CA 1
ATOM 827 C C . LEU A 1 107 ? 0.209 6.540 -18.090 1.00 95.12 107 LEU A C 1
ATOM 829 O O . LEU A 1 107 ? -0.344 6.712 -17.009 1.00 95.12 107 LEU A O 1
ATOM 833 N N . ALA A 1 108 ? 0.238 7.478 -19.042 1.00 95.19 108 ALA A N 1
ATOM 834 C CA . ALA A 1 108 ? -0.406 8.785 -18.905 1.00 95.19 108 ALA A CA 1
ATOM 835 C C . ALA A 1 108 ? -1.934 8.692 -18.776 1.00 95.19 108 ALA A C 1
ATOM 837 O O . ALA A 1 108 ? -2.545 9.560 -18.156 1.00 95.19 108 ALA A O 1
ATOM 838 N N . ASP A 1 109 ? -2.533 7.615 -19.284 1.00 96.44 109 ASP A N 1
ATOM 839 C CA . ASP A 1 109 ? -3.981 7.430 -19.268 1.00 96.44 109 ASP A CA 1
ATOM 840 C C . ASP A 1 109 ? -4.467 6.795 -17.968 1.00 96.44 109 ASP A C 1
ATOM 842 O O . ASP A 1 109 ? -5.617 7.009 -17.579 1.00 96.44 109 ASP A O 1
ATOM 846 N N . VAL A 1 110 ? -3.605 6.041 -17.281 1.00 97.88 110 VAL A N 1
ATOM 847 C CA . VAL A 1 110 ? -3.974 5.260 -16.090 1.00 97.88 110 VAL A CA 1
ATOM 848 C C . VAL A 1 110 ? -3.424 5.831 -14.784 1.00 97.88 110 VAL A C 1
ATOM 850 O O . VAL A 1 110 ? -4.099 5.735 -13.758 1.00 97.88 110 VAL A O 1
ATOM 853 N N . VAL A 1 111 ? -2.234 6.444 -14.792 1.00 97.56 111 VAL A N 1
ATOM 854 C CA . VAL A 1 111 ? -1.617 7.031 -13.590 1.00 97.56 111 VAL A CA 1
ATOM 855 C C . VAL A 1 111 ? -2.364 8.306 -13.188 1.00 97.56 111 VAL A C 1
ATOM 857 O O . VAL A 1 111 ? -2.688 9.152 -14.018 1.00 97.56 111 VAL A O 1
ATOM 860 N N . GLY A 1 112 ? -2.618 8.467 -11.887 1.00 97.25 112 GLY A N 1
ATOM 861 C CA . GLY A 1 112 ? -3.372 9.607 -11.351 1.00 97.25 112 GLY A CA 1
ATOM 862 C C . GLY A 1 112 ? -4.894 9.439 -11.421 1.00 97.25 112 GLY A C 1
ATOM 863 O O . GLY A 1 112 ? -5.628 10.420 -11.256 1.00 97.25 112 GLY A O 1
ATOM 864 N N . LYS A 1 113 ? -5.372 8.217 -11.666 1.00 97.88 113 LYS A N 1
ATOM 865 C CA . LYS A 1 113 ? -6.784 7.827 -11.621 1.00 97.88 113 LYS A CA 1
ATOM 866 C C . LYS A 1 113 ? -6.962 6.630 -10.684 1.00 97.88 113 LYS A C 1
ATOM 868 O O . LYS A 1 113 ? -6.020 5.866 -10.475 1.00 97.88 113 LYS A O 1
ATOM 873 N N . GLU A 1 114 ? -8.161 6.502 -10.130 1.00 97.75 114 GLU A N 1
ATOM 874 C CA . GLU A 1 114 ? -8.604 5.276 -9.467 1.00 97.75 114 GLU A CA 1
ATOM 875 C C . GLU A 1 114 ? -9.312 4.394 -10.490 1.00 97.75 114 GLU A C 1
ATOM 877 O O . GLU A 1 114 ? -10.012 4.899 -11.370 1.00 97.75 114 GLU A O 1
ATOM 882 N N . HIS A 1 115 ? -9.126 3.089 -10.356 1.00 98.19 115 HIS A N 1
ATOM 883 C CA . HIS A 1 115 ? -9.777 2.079 -11.180 1.00 98.19 115 HIS A CA 1
ATOM 884 C C . HIS A 1 115 ? -10.374 1.015 -10.269 1.00 98.19 115 HIS A C 1
ATOM 886 O O . HIS A 1 115 ? -9.874 0.800 -9.166 1.00 98.19 115 HIS A O 1
ATOM 892 N N . HIS A 1 116 ? -11.409 0.330 -10.735 1.00 97.75 116 HIS A N 1
ATOM 893 C CA . HIS A 1 116 ? -11.981 -0.816 -10.039 1.00 97.75 116 HIS A CA 1
ATOM 894 C C . HIS A 1 116 ? -11.748 -2.059 -10.881 1.00 97.75 116 HIS A C 1
ATOM 896 O O . HIS A 1 116 ? -11.997 -2.038 -12.086 1.00 97.75 116 HIS A O 1
ATOM 902 N N . VAL A 1 117 ? -11.223 -3.108 -10.255 1.00 97.12 117 VAL A N 1
ATOM 903 C CA . VAL A 1 117 ? -10.902 -4.362 -10.938 1.00 97.12 117 VAL A CA 1
ATOM 904 C C . VAL A 1 117 ? -11.415 -5.539 -10.134 1.00 97.12 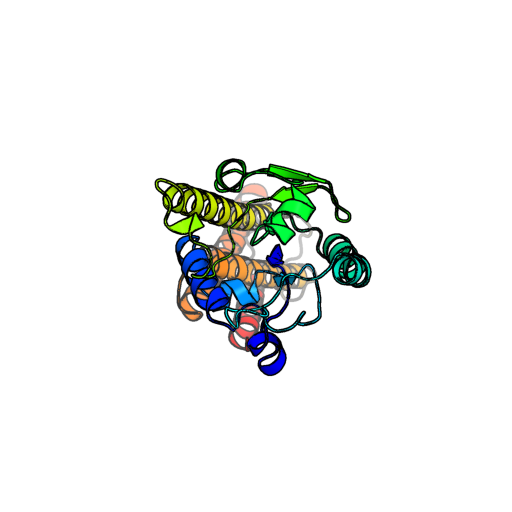117 VAL A C 1
ATOM 906 O O . VAL A 1 117 ? -11.327 -5.539 -8.905 1.00 97.12 117 VAL A O 1
ATOM 909 N N . GLU A 1 118 ? -11.876 -6.554 -10.850 1.00 97.50 118 GLU A N 1
ATOM 910 C CA . GLU A 1 118 ? -12.085 -7.886 -10.300 1.00 97.50 118 GLU A CA 1
ATOM 911 C C . GLU A 1 118 ? -10.787 -8.687 -10.415 1.00 97.50 118 GLU A C 1
ATOM 913 O O . GLU A 1 118 ? -10.051 -8.597 -11.402 1.00 97.50 118 GLU A O 1
ATOM 918 N N . HIS A 1 119 ? -10.491 -9.465 -9.386 1.00 95.19 119 HIS A N 1
ATOM 919 C CA . HIS A 1 119 ? -9.356 -10.369 -9.329 1.00 95.19 119 HIS A CA 1
ATOM 920 C C . HIS A 1 119 ? -9.699 -11.566 -8.433 1.00 95.19 119 HIS A C 1
ATOM 922 O O . HIS A 1 119 ? -10.773 -11.648 -7.847 1.00 95.19 119 HIS A O 1
ATOM 928 N N . GLU A 1 120 ? -8.754 -12.487 -8.265 1.00 92.25 120 GLU A N 1
ATOM 929 C CA . GLU A 1 120 ? -8.954 -13.741 -7.521 1.00 92.25 120 GLU A CA 1
ATOM 930 C C . GLU A 1 120 ? -9.406 -13.564 -6.057 1.00 92.25 120 GLU A C 1
ATOM 932 O O . GLU A 1 120 ? -9.938 -14.485 -5.451 1.00 92.25 120 GLU A O 1
ATOM 937 N N . GLY A 1 121 ? -9.206 -12.377 -5.481 1.00 92.25 121 GLY A N 1
ATOM 938 C CA . GLY A 1 121 ? -9.610 -12.030 -4.115 1.00 92.25 121 GLY A CA 1
ATOM 939 C C . GLY A 1 121 ? -10.907 -11.223 -4.024 1.00 92.25 121 GLY A C 1
ATOM 940 O O . GLY A 1 121 ? -11.236 -10.763 -2.932 1.00 92.25 121 GLY A O 1
ATOM 941 N N . GLY A 1 122 ? -11.614 -11.030 -5.141 1.00 95.00 122 GLY A N 1
ATOM 942 C CA . GLY A 1 122 ? -12.794 -10.174 -5.265 1.00 95.00 122 GLY A CA 1
ATOM 943 C C . GLY A 1 122 ? -12.485 -8.855 -5.975 1.00 95.00 122 GLY A C 1
ATOM 944 O O . GLY A 1 122 ? -11.663 -8.805 -6.889 1.00 95.00 122 GLY A O 1
ATOM 945 N N . SER A 1 123 ? -13.137 -7.782 -5.533 1.00 96.38 123 SER A N 1
ATOM 946 C CA . SER A 1 123 ? -13.019 -6.454 -6.131 1.00 96.38 123 SER A CA 1
ATOM 947 C C . SER A 1 123 ? -12.038 -5.567 -5.361 1.00 96.38 123 SER A C 1
ATOM 949 O O . SER A 1 123 ? -12.168 -5.420 -4.144 1.00 96.38 123 SER A O 1
ATOM 951 N N . SER A 1 124 ? -11.131 -4.893 -6.065 1.00 97.25 124 SER A N 1
ATOM 952 C CA . SER A 1 124 ? -10.188 -3.926 -5.486 1.00 97.25 124 SER A CA 1
ATOM 953 C C . SER A 1 124 ? -10.292 -2.556 -6.134 1.00 97.25 124 SER A C 1
ATOM 955 O O . SER A 1 124 ? -10.514 -2.435 -7.341 1.00 97.25 124 SER A O 1
ATOM 957 N N . THR A 1 125 ? -9.991 -1.512 -5.359 1.00 98.12 125 THR A N 1
ATOM 958 C CA . THR A 1 125 ? -9.570 -0.230 -5.936 1.00 98.12 125 THR A CA 1
ATOM 959 C C . THR A 1 125 ? -8.097 -0.316 -6.332 1.00 98.12 125 THR A C 1
ATOM 961 O O . THR A 1 125 ? -7.257 -0.755 -5.549 1.00 98.12 125 THR A O 1
ATOM 964 N N . VAL A 1 126 ? -7.755 0.131 -7.536 1.00 98.44 126 VAL A N 1
ATOM 965 C CA . VAL A 1 126 ? -6.395 0.141 -8.082 1.00 98.44 126 VAL A CA 1
ATOM 966 C C . VAL A 1 126 ? -5.943 1.577 -8.309 1.00 98.44 126 VAL A C 1
ATOM 968 O O . VAL A 1 126 ? -6.600 2.334 -9.025 1.00 98.44 126 VAL A O 1
ATOM 971 N N . VAL A 1 127 ? -4.787 1.944 -7.746 1.00 98.50 127 VAL A N 1
ATOM 972 C CA . VAL A 1 127 ? -4.142 3.245 -7.993 1.00 98.50 127 VAL A CA 1
ATOM 973 C C . VAL A 1 127 ? -2.719 3.030 -8.522 1.00 98.50 127 VAL A C 1
ATOM 975 O O . VAL A 1 127 ? -1.806 2.752 -7.741 1.00 98.50 127 VAL A O 1
ATOM 978 N N . PRO A 1 128 ? -2.508 3.136 -9.848 1.00 98.25 128 PRO A N 1
ATOM 979 C CA . PRO A 1 128 ? -1.218 2.882 -10.482 1.00 98.25 128 PRO A CA 1
ATOM 980 C C . PRO A 1 128 ? -0.138 3.904 -10.135 1.00 98.25 128 PRO A C 1
ATOM 982 O O . PRO A 1 128 ? -0.375 5.114 -10.171 1.00 98.25 128 PRO A O 1
ATOM 985 N N . LEU A 1 129 ? 1.088 3.416 -9.941 1.00 97.50 129 LEU A N 1
ATOM 986 C CA . LEU A 1 129 ? 2.297 4.235 -9.922 1.00 97.50 129 LEU A CA 1
ATOM 987 C C . LEU A 1 129 ? 3.250 3.808 -11.048 1.00 97.50 129 LEU A C 1
ATOM 989 O O . LEU A 1 129 ? 3.413 2.614 -11.315 1.00 97.50 129 LEU A O 1
ATOM 993 N N . PRO A 1 130 ? 3.933 4.750 -11.721 1.00 95.69 130 PRO A N 1
ATOM 994 C CA . PRO A 1 130 ? 4.989 4.391 -12.657 1.00 95.69 130 PRO A CA 1
ATOM 995 C C . PRO A 1 130 ? 6.155 3.734 -11.908 1.00 95.69 130 PRO A C 1
ATOM 997 O O . PRO A 1 130 ? 6.306 3.875 -10.694 1.00 95.69 130 PRO A O 1
ATOM 1000 N N . HIS A 1 131 ? 7.029 3.044 -12.642 1.00 91.69 131 HIS A N 1
ATOM 1001 C CA . HIS A 1 131 ? 8.217 2.466 -12.024 1.00 91.69 131 HIS A CA 1
ATOM 1002 C C . HIS A 1 131 ? 9.131 3.588 -11.478 1.00 91.69 131 HIS A C 1
ATOM 1004 O O . HIS A 1 131 ? 9.463 4.505 -12.233 1.00 91.69 131 HIS A O 1
ATOM 1010 N N . PRO A 1 132 ? 9.592 3.521 -10.214 1.00 88.00 132 PRO A N 1
ATOM 1011 C CA . PRO A 1 132 ? 10.334 4.597 -9.546 1.00 88.00 132 PRO A CA 1
ATOM 1012 C C . PRO A 1 132 ? 11.819 4.671 -9.948 1.00 88.00 132 PRO A C 1
ATOM 1014 O O . PRO A 1 132 ? 12.619 5.338 -9.291 1.00 88.00 132 PRO A O 1
ATOM 1017 N N . SER A 1 133 ? 12.234 3.970 -11.011 1.00 79.75 133 SER A N 1
ATOM 1018 C CA . SER A 1 133 ? 13.625 4.006 -11.469 1.00 79.75 133 SER A CA 1
ATOM 1019 C C . SER A 1 133 ? 13.904 5.252 -12.303 1.00 79.75 133 SER A C 1
ATOM 1021 O O . SER A 1 133 ? 13.171 5.577 -13.233 1.00 79.75 133 SER A O 1
ATOM 1023 N N . GLY A 1 134 ? 15.058 5.876 -12.058 1.00 67.12 134 GLY A N 1
ATOM 1024 C CA . GLY A 1 134 ? 15.581 6.954 -12.907 1.00 67.12 134 GLY A CA 1
ATOM 1025 C C . GLY A 1 134 ? 15.977 6.510 -14.323 1.00 67.12 134 GLY A C 1
ATOM 1026 O O . GLY A 1 134 ? 16.406 7.333 -15.118 1.00 67.12 134 GLY A O 1
ATOM 1027 N N . ALA A 1 135 ? 15.850 5.217 -14.649 1.00 66.38 135 ALA A N 1
ATOM 1028 C CA . ALA A 1 135 ? 16.010 4.721 -16.015 1.00 66.38 135 ALA A CA 1
ATOM 1029 C C . ALA A 1 135 ? 14.802 5.071 -16.903 1.00 66.38 135 ALA A C 1
ATOM 1031 O O . ALA A 1 135 ? 14.935 5.117 -18.123 1.00 66.38 135 ALA A O 1
ATOM 1032 N N . SER A 1 136 ? 13.630 5.318 -16.307 1.00 73.81 136 SER A N 1
ATOM 1033 C CA . SER A 1 136 ? 12.442 5.739 -17.043 1.00 73.81 136 SER A CA 1
ATOM 1034 C C . SER A 1 136 ? 12.443 7.254 -17.228 1.00 73.81 136 SER A C 1
ATOM 1036 O O . SER A 1 136 ? 12.295 8.008 -16.267 1.00 73.81 136 SER A O 1
ATOM 1038 N N . SER A 1 137 ? 12.529 7.713 -18.477 1.00 81.31 137 SER A N 1
ATOM 1039 C CA . SER A 1 137 ? 12.346 9.129 -18.819 1.00 81.31 137 SER A CA 1
ATOM 1040 C C . SER A 1 137 ? 10.900 9.604 -18.637 1.00 81.31 137 SER A C 1
ATOM 1042 O O . SER A 1 137 ? 10.657 10.807 -18.619 1.00 81.31 137 SER A O 1
ATOM 1044 N N . TRP A 1 138 ? 9.940 8.686 -18.452 1.00 89.88 138 TRP A N 1
ATOM 1045 C CA . TRP A 1 138 ? 8.513 9.008 -18.392 1.00 89.88 138 TRP A CA 1
ATOM 1046 C C . TRP A 1 138 ? 8.196 10.054 -17.320 1.00 89.88 138 TRP A C 1
ATOM 1048 O O . TRP A 1 138 ? 7.461 10.991 -17.591 1.00 89.88 138 TRP A O 1
ATOM 1058 N N . ILE A 1 139 ? 8.795 9.956 -16.129 1.00 87.00 139 ILE A N 1
ATOM 1059 C CA . ILE A 1 139 ? 8.544 10.896 -15.020 1.00 87.00 139 ILE A CA 1
ATOM 1060 C C . ILE A 1 139 ? 9.019 12.320 -15.355 1.00 87.00 139 ILE A C 1
ATOM 1062 O O . ILE A 1 139 ? 8.526 13.287 -14.778 1.00 87.00 139 ILE A O 1
ATOM 1066 N N . HIS A 1 140 ? 9.977 12.456 -16.272 1.00 87.06 140 HIS A N 1
ATOM 1067 C CA . HIS A 1 140 ? 10.550 13.737 -16.674 1.00 87.06 140 HIS A CA 1
ATOM 1068 C C . HIS A 1 140 ? 9.791 14.409 -17.822 1.00 87.06 140 HIS A C 1
ATOM 1070 O O . HIS A 1 140 ? 10.067 15.570 -18.116 1.00 87.06 140 HIS A O 1
ATOM 1076 N N . ALA A 1 141 ? 8.839 13.721 -18.459 1.00 89.75 141 ALA A N 1
ATOM 1077 C CA . ALA A 1 141 ? 8.022 14.339 -19.493 1.00 89.75 141 ALA A CA 1
ATOM 1078 C C . ALA A 1 141 ? 7.038 15.370 -18.886 1.00 89.75 141 ALA A C 1
ATOM 1080 O O . ALA A 1 141 ? 6.627 15.226 -17.724 1.00 89.75 141 ALA A O 1
ATOM 1081 N N . PRO A 1 142 ? 6.657 16.414 -19.651 1.00 91.31 142 PRO A N 1
ATOM 1082 C CA . PRO A 1 142 ? 5.748 17.459 -19.182 1.00 91.31 142 PRO A CA 1
ATOM 1083 C C . PRO A 1 142 ? 4.464 16.879 -18.569 1.00 91.31 142 PRO A C 1
ATOM 1085 O O . PRO A 1 142 ? 3.848 15.978 -19.128 1.00 91.31 142 PRO A O 1
ATOM 1088 N N . GLY A 1 143 ? 4.049 17.384 -17.404 1.00 91.62 143 GLY A N 1
ATOM 1089 C CA . GLY A 1 143 ? 2.787 17.005 -16.748 1.00 91.62 143 GLY A CA 1
ATOM 1090 C C . GLY A 1 143 ? 2.780 15.653 -16.017 1.00 91.62 143 GLY A C 1
ATOM 1091 O O . GLY A 1 143 ? 1.969 15.462 -15.112 1.00 91.62 143 GLY A O 1
ATOM 1092 N N . HIS A 1 144 ? 3.709 14.735 -16.295 1.00 94.62 144 HIS A N 1
ATOM 1093 C CA . HIS A 1 144 ? 3.682 13.392 -15.699 1.00 94.62 144 HIS A CA 1
ATOM 1094 C C . HIS A 1 144 ? 3.952 13.378 -14.188 1.00 94.62 144 HIS A C 1
ATOM 1096 O O . HIS A 1 144 ? 3.358 12.579 -13.464 1.00 94.62 144 HIS A O 1
ATOM 1102 N N . ARG A 1 145 ? 4.770 14.305 -13.668 1.00 92.94 145 ARG A N 1
ATOM 1103 C CA . ARG A 1 145 ? 4.915 14.484 -12.210 1.00 92.94 145 ARG A CA 1
ATOM 1104 C C . ARG A 1 145 ? 3.589 14.825 -11.532 1.00 92.94 145 ARG A C 1
ATOM 1106 O O . ARG A 1 145 ? 3.321 14.307 -10.455 1.00 92.94 145 ARG A O 1
ATOM 1113 N N . ALA A 1 146 ? 2.742 15.632 -12.172 1.00 95.50 146 ALA A N 1
ATOM 1114 C CA . ALA A 1 146 ? 1.436 15.982 -11.621 1.00 95.50 146 ALA A CA 1
ATOM 1115 C C . ALA A 1 146 ? 0.501 14.762 -11.551 1.00 95.50 146 ALA A C 1
ATOM 1117 O O . ALA A 1 146 ? -0.267 14.645 -10.594 1.00 95.50 146 ALA A O 1
ATOM 1118 N N . LEU A 1 147 ? 0.604 13.828 -12.507 1.00 97.12 147 LEU A N 1
ATOM 1119 C CA . LEU A 1 147 ? -0.115 12.549 -12.465 1.00 97.12 147 LEU A CA 1
ATOM 1120 C C . LEU A 1 147 ? 0.338 11.690 -11.279 1.00 97.12 147 LEU A C 1
ATOM 1122 O O . LEU A 1 147 ? -0.507 11.161 -10.558 1.00 97.12 147 LEU A O 1
ATOM 1126 N N . VAL A 1 148 ? 1.651 11.611 -11.026 1.00 96.12 148 VAL A N 1
ATOM 1127 C CA . VAL A 1 148 ? 2.194 10.914 -9.846 1.00 96.12 148 VAL A CA 1
ATOM 1128 C C . VAL A 1 148 ? 1.685 11.567 -8.564 1.00 96.12 148 VAL A C 1
ATOM 1130 O O . VAL A 1 148 ? 1.093 10.884 -7.737 1.00 96.12 148 VAL A O 1
ATOM 1133 N N . SER A 1 149 ? 1.798 12.890 -8.419 1.00 96.56 149 SER A N 1
ATOM 1134 C CA . SER A 1 149 ? 1.282 13.591 -7.236 1.00 96.56 149 SER A CA 1
ATOM 1135 C C . SER A 1 149 ? -0.227 13.395 -7.046 1.00 96.56 149 SER A C 1
ATOM 1137 O O . SER A 1 149 ? -0.700 13.302 -5.915 1.00 96.56 149 SER A O 1
ATOM 1139 N N . LYS A 1 150 ? -1.005 13.308 -8.133 1.00 98.00 150 LYS A N 1
ATOM 1140 C CA . LYS A 1 150 ? -2.436 12.984 -8.063 1.00 98.00 150 LYS A CA 1
ATOM 1141 C C . LYS A 1 150 ? -2.663 11.555 -7.562 1.00 98.00 150 LYS A C 1
ATOM 1143 O O . LYS A 1 150 ? -3.486 11.376 -6.672 1.00 98.00 150 LYS A O 1
ATOM 1148 N N . ALA A 1 151 ? -1.914 10.574 -8.066 1.00 98.00 151 ALA A N 1
ATOM 1149 C CA . ALA A 1 151 ? -1.976 9.191 -7.592 1.00 98.00 151 ALA A CA 1
ATOM 1150 C C . ALA A 1 151 ? -1.634 9.086 -6.095 1.00 98.00 151 ALA A C 1
ATOM 1152 O O . ALA A 1 151 ? -2.357 8.440 -5.344 1.00 98.00 151 ALA A O 1
ATOM 1153 N N . LEU A 1 152 ? -0.596 9.792 -5.636 1.00 97.56 152 LEU A N 1
ATOM 1154 C CA . LEU A 1 152 ? -0.199 9.811 -4.223 1.00 97.56 152 LEU A CA 1
ATOM 1155 C C . LEU A 1 152 ? -1.272 10.431 -3.320 1.00 97.56 152 LEU A C 1
ATOM 1157 O O . LEU A 1 152 ? -1.528 9.912 -2.236 1.00 97.56 152 LEU A O 1
ATOM 1161 N N . ARG A 1 153 ? -1.965 11.484 -3.777 1.00 97.44 153 ARG A N 1
ATOM 1162 C CA . ARG A 1 153 ? -3.121 12.035 -3.049 1.00 97.44 153 ARG A CA 1
ATOM 1163 C C . ARG A 1 153 ? -4.279 11.042 -2.948 1.00 97.44 153 ARG A C 1
ATOM 1165 O O . ARG A 1 153 ? -4.896 10.972 -1.890 1.00 97.44 153 ARG A O 1
ATOM 1172 N N . LEU A 1 154 ? -4.563 10.284 -4.010 1.00 97.69 154 LEU A N 1
ATOM 1173 C CA . LEU A 1 154 ? -5.599 9.243 -3.999 1.00 97.69 154 LEU A CA 1
ATOM 1174 C C . LEU A 1 154 ? -5.242 8.126 -3.008 1.00 97.69 154 LEU A C 1
ATOM 1176 O O . LEU A 1 154 ? -6.051 7.796 -2.145 1.00 97.69 154 LEU A O 1
ATOM 1180 N N . ILE A 1 155 ? -4.000 7.630 -3.054 1.00 96.19 155 ILE A N 1
ATOM 1181 C CA . ILE A 1 155 ? -3.482 6.633 -2.102 1.00 96.19 155 ILE A CA 1
ATOM 1182 C C . ILE A 1 155 ? -3.605 7.155 -0.663 1.00 96.19 155 ILE A C 1
ATOM 1184 O O . ILE A 1 155 ? -4.213 6.498 0.181 1.00 96.19 155 ILE A O 1
ATOM 1188 N N . GLY A 1 156 ? -3.104 8.365 -0.393 1.00 93.38 156 GLY A N 1
ATOM 1189 C CA . GLY A 1 156 ? -3.204 9.027 0.912 1.00 93.38 156 GLY A CA 1
ATOM 1190 C C . GLY A 1 156 ? -4.641 9.156 1.418 1.00 93.38 156 GLY A C 1
ATOM 1191 O O . GLY A 1 156 ? -4.928 8.840 2.573 1.00 93.38 156 GLY A O 1
ATOM 1192 N N . GLY A 1 157 ? -5.558 9.587 0.549 1.00 92.44 157 GLY A N 1
ATOM 1193 C CA . GLY A 1 157 ? -6.978 9.726 0.868 1.00 92.44 157 GLY A CA 1
ATOM 1194 C C . GLY A 1 157 ? -7.639 8.395 1.219 1.00 92.44 157 GLY A C 1
ATOM 1195 O O . GLY A 1 157 ? -8.326 8.305 2.235 1.00 92.44 157 GLY A O 1
ATOM 1196 N N . ARG A 1 158 ? -7.379 7.344 0.432 1.00 91.19 158 ARG A N 1
ATOM 1197 C CA . ARG A 1 158 ? -7.928 6.003 0.675 1.00 91.19 158 ARG A CA 1
ATOM 1198 C C . ARG A 1 158 ? -7.431 5.413 1.983 1.00 91.19 158 ARG A C 1
ATOM 1200 O O . ARG A 1 158 ? -8.243 4.945 2.768 1.00 91.19 158 ARG A O 1
ATOM 1207 N N . MET A 1 159 ? -6.137 5.504 2.275 1.00 86.19 159 MET A N 1
ATOM 1208 C CA . MET A 1 159 ? -5.597 4.980 3.535 1.00 86.19 159 MET A CA 1
ATOM 1209 C C . MET A 1 159 ? -6.215 5.661 4.761 1.00 86.19 159 MET A C 1
ATOM 1211 O O . MET A 1 159 ? -6.558 4.985 5.728 1.00 86.19 159 MET A O 1
ATOM 1215 N N . ARG A 1 160 ? -6.428 6.984 4.711 1.00 86.44 160 ARG A N 1
ATOM 1216 C CA . ARG A 1 160 ? -7.120 7.712 5.788 1.00 86.44 160 ARG A CA 1
ATOM 1217 C C . ARG A 1 160 ? -8.588 7.311 5.905 1.00 86.44 160 ARG A C 1
ATOM 1219 O O . ARG A 1 160 ? -9.077 7.167 7.019 1.00 86.44 160 ARG A O 1
ATOM 1226 N N . ALA A 1 161 ? -9.277 7.117 4.781 1.00 84.12 161 ALA A N 1
ATOM 1227 C CA . ALA A 1 161 ? -10.668 6.672 4.774 1.00 84.12 161 ALA A CA 1
ATOM 1228 C C . ALA A 1 161 ? -10.819 5.268 5.378 1.00 84.12 161 ALA A C 1
ATOM 1230 O O . ALA A 1 161 ? -11.699 5.064 6.207 1.00 84.12 161 ALA A O 1
ATOM 1231 N N . LEU A 1 162 ? -9.922 4.337 5.036 1.00 79.94 162 LEU A N 1
ATOM 1232 C CA . LEU A 1 162 ? -9.887 2.995 5.625 1.00 79.94 162 LEU A CA 1
ATOM 1233 C C . LEU A 1 162 ? -9.643 3.054 7.137 1.00 79.94 162 LEU A C 1
ATOM 1235 O O . LEU A 1 162 ? -10.368 2.430 7.906 1.00 79.94 162 LEU A O 1
ATOM 1239 N N . ALA A 1 163 ? -8.683 3.869 7.581 1.00 75.69 163 ALA A N 1
ATOM 1240 C CA . ALA A 1 163 ? -8.418 4.067 9.005 1.00 75.69 163 ALA A CA 1
ATOM 1241 C C . ALA A 1 163 ? -9.625 4.662 9.755 1.00 75.69 163 ALA A C 1
ATOM 1243 O O . ALA A 1 163 ? -9.948 4.230 10.862 1.00 75.69 163 ALA A O 1
ATOM 1244 N N . ALA A 1 164 ? -10.312 5.631 9.144 1.00 75.06 164 ALA A N 1
ATOM 1245 C CA . ALA A 1 164 ? -11.505 6.253 9.709 1.00 75.06 164 ALA A CA 1
ATOM 1246 C C . ALA A 1 164 ? -12.705 5.293 9.750 1.00 75.06 164 ALA A C 1
ATOM 1248 O O . ALA A 1 164 ? -13.440 5.293 10.733 1.00 75.06 164 ALA A O 1
ATOM 1249 N N . ALA A 1 165 ? -12.893 4.459 8.723 1.00 73.12 165 ALA A N 1
ATOM 1250 C CA . ALA A 1 165 ? -13.951 3.451 8.684 1.00 73.12 165 ALA A CA 1
ATOM 1251 C C . ALA A 1 165 ? -13.762 2.402 9.786 1.00 73.12 165 ALA A C 1
ATOM 1253 O O . ALA A 1 165 ? -14.717 2.085 10.496 1.00 73.12 165 ALA A O 1
ATOM 1254 N N . VAL A 1 166 ? -12.520 1.941 9.988 1.00 69.88 166 VAL A N 1
ATOM 1255 C CA . VAL A 1 166 ? -12.176 1.070 11.117 1.00 69.88 166 VAL A CA 1
ATOM 1256 C C . VAL A 1 166 ? -12.532 1.762 12.427 1.00 69.88 166 VAL A C 1
ATOM 1258 O O . VAL A 1 166 ? -13.295 1.184 13.185 1.00 69.88 166 VAL A O 1
ATOM 1261 N N . LEU A 1 167 ? -12.089 3.008 12.660 1.00 64.06 167 LEU A N 1
ATOM 1262 C CA . LEU A 1 167 ? -12.418 3.769 13.875 1.00 64.06 167 LEU A CA 1
ATOM 1263 C C . LEU A 1 167 ? -13.930 3.896 14.113 1.00 64.06 167 LEU A C 1
ATOM 1265 O O . LEU A 1 167 ? -14.388 3.693 15.237 1.00 64.06 167 LEU A O 1
ATOM 1269 N N . LEU A 1 168 ? -14.704 4.208 13.071 1.00 64.12 168 LEU A N 1
ATOM 1270 C CA . LEU A 1 168 ? -16.152 4.380 13.170 1.00 64.12 168 LEU A CA 1
ATOM 1271 C C . LEU A 1 168 ? -16.857 3.079 13.569 1.00 64.12 168 LEU A C 1
ATOM 1273 O O . LEU A 1 168 ? -17.752 3.120 14.410 1.00 64.12 168 LEU A O 1
ATOM 1277 N N . LEU A 1 169 ? -16.424 1.929 13.038 1.00 60.75 169 LEU A N 1
ATOM 1278 C CA . LEU A 1 169 ? -16.941 0.616 13.443 1.00 60.75 169 LEU A CA 1
ATOM 1279 C C . LEU A 1 169 ? -16.742 0.336 14.941 1.00 60.75 169 LEU A C 1
ATOM 1281 O O . LEU A 1 169 ? -17.540 -0.383 15.534 1.00 60.75 169 LEU A O 1
ATOM 1285 N N . MET A 1 170 ? -15.715 0.918 15.564 1.00 55.50 170 MET A N 1
ATOM 1286 C CA . MET A 1 170 ? -15.393 0.705 16.989 1.00 55.50 170 MET A CA 1
ATOM 1287 C C . MET A 1 170 ? -16.117 1.691 17.903 1.00 55.50 170 MET A C 1
ATOM 1289 O O . MET A 1 170 ? -16.220 1.457 19.103 1.00 55.50 170 MET A O 1
ATOM 1293 N N . LEU A 1 171 ? -16.621 2.787 17.332 1.00 55.78 171 LEU A N 1
ATOM 1294 C CA . LEU A 1 171 ? -17.468 3.764 18.011 1.00 55.78 171 LEU A CA 1
ATOM 1295 C C . LEU A 1 171 ? -18.950 3.384 17.974 1.00 55.78 171 LEU A C 1
ATOM 1297 O O . LEU A 1 171 ? -19.745 4.051 18.632 1.00 55.78 171 LEU A O 1
ATOM 1301 N N . VAL A 1 172 ? -19.339 2.333 17.239 1.00 54.44 172 VAL A N 1
ATOM 1302 C CA . VAL A 1 172 ? -20.672 1.742 17.379 1.00 54.44 172 VAL A CA 1
ATOM 1303 C C . VAL A 1 172 ? -20.708 1.082 18.755 1.00 54.44 172 VAL A C 1
ATOM 1305 O O . VAL A 1 172 ? -20.023 0.073 18.947 1.00 54.44 172 VAL A O 1
ATOM 1308 N N . PRO A 1 173 ? -21.458 1.616 19.739 1.00 52.62 173 PRO A N 1
ATOM 1309 C CA . PRO A 1 173 ? -21.588 0.924 21.003 1.00 52.62 173 PRO A CA 1
ATOM 1310 C C . PRO A 1 173 ? -22.182 -0.443 20.685 1.00 52.62 173 PRO A C 1
ATOM 1312 O O . PRO A 1 173 ? -23.240 -0.538 20.056 1.00 52.62 173 PRO A O 1
ATOM 1315 N N . ALA A 1 174 ? -21.494 -1.508 21.099 1.00 53.53 174 ALA A N 1
ATOM 1316 C CA . ALA A 1 174 ? -22.146 -2.795 21.235 1.00 53.53 174 ALA A CA 1
ATOM 1317 C C . ALA A 1 174 ? -23.408 -2.512 22.050 1.00 53.53 174 ALA A C 1
ATOM 1319 O O . ALA A 1 174 ? -23.306 -2.048 23.186 1.00 53.53 174 ALA A O 1
ATOM 1320 N N . VAL A 1 175 ? -24.582 -2.673 21.437 1.00 47.97 175 VAL A N 1
ATOM 1321 C CA . VAL A 1 175 ? -25.873 -2.477 22.097 1.00 47.97 175 VAL A CA 1
ATOM 1322 C C . VAL A 1 175 ? -25.965 -3.561 23.165 1.00 47.97 175 VAL A C 1
ATOM 1324 O O . VAL A 1 175 ? -26.471 -4.660 22.945 1.00 47.97 175 VAL A O 1
ATOM 1327 N N . ALA A 1 176 ? -25.356 -3.288 24.313 1.00 48.28 176 ALA A N 1
ATOM 1328 C CA . ALA A 1 176 ? -25.328 -4.174 25.446 1.00 48.28 176 ALA A CA 1
ATOM 1329 C C . ALA A 1 176 ? -26.697 -4.051 26.104 1.00 48.28 176 ALA A C 1
ATOM 1331 O O . ALA A 1 176 ? -27.034 -3.040 26.716 1.00 48.28 176 ALA A O 1
ATOM 1332 N N . ARG A 1 177 ? -27.516 -5.090 25.918 1.00 48.53 177 ARG A N 1
ATOM 1333 C CA . ARG A 1 177 ? -28.729 -5.308 26.705 1.00 48.53 177 ARG A CA 1
ATOM 1334 C C . ARG A 1 177 ? -28.372 -5.204 28.188 1.00 48.53 177 ARG A C 1
ATOM 1336 O O . ARG A 1 177 ? -27.511 -5.942 28.664 1.00 48.53 177 ARG A O 1
ATOM 1343 N N . ALA A 1 178 ? -29.059 -4.313 28.894 1.00 47.72 178 ALA A N 1
ATOM 1344 C CA . ALA A 1 178 ? -28.965 -4.162 30.337 1.00 47.72 178 ALA A CA 1
ATOM 1345 C C . ALA A 1 178 ? -29.210 -5.505 31.059 1.00 47.72 178 ALA A C 1
ATOM 1347 O O . ALA A 1 178 ? -30.257 -6.128 30.877 1.00 47.72 178 ALA A O 1
ATOM 1348 N N . GLN A 1 179 ? -28.256 -5.942 31.885 1.00 50.41 179 GLN A N 1
ATOM 1349 C CA . GLN A 1 179 ? -28.394 -7.009 32.892 1.00 50.41 179 GLN A CA 1
ATOM 1350 C C . GLN A 1 179 ? -27.177 -6.926 33.833 1.00 50.41 179 GLN A C 1
ATOM 1352 O O . GLN A 1 179 ? -26.068 -6.818 33.334 1.00 50.41 179 GLN A O 1
ATOM 1357 N N . SER A 1 180 ? -27.248 -6.987 35.165 1.00 47.94 180 SER A N 1
ATOM 1358 C CA . SER A 1 180 ? -28.303 -7.321 36.129 1.00 47.94 180 SER A CA 1
ATOM 1359 C C . SER A 1 180 ? -28.156 -6.442 37.394 1.00 47.94 180 SER A C 1
ATOM 1361 O O . SER A 1 180 ? -27.130 -5.804 37.605 1.00 47.94 180 SER A O 1
ATOM 1363 N N . ARG A 1 181 ? -29.177 -6.424 38.266 1.00 53.81 181 ARG A N 1
ATOM 1364 C CA . ARG A 1 181 ? -29.295 -5.601 39.497 1.00 53.81 181 ARG A CA 1
ATOM 1365 C C . ARG A 1 181 ? -28.221 -5.820 40.583 1.00 53.81 181 ARG A C 1
ATOM 1367 O O . ARG A 1 181 ? -28.301 -5.184 41.631 1.00 53.81 181 ARG A O 1
ATOM 1374 N N . THR A 1 182 ? -27.247 -6.703 40.380 1.00 60.12 182 THR A N 1
ATOM 1375 C CA . THR A 1 182 ? -26.184 -6.977 41.355 1.00 60.12 182 THR A CA 1
ATOM 1376 C C . THR A 1 182 ? -24.847 -6.479 40.823 1.00 60.12 182 THR A C 1
ATOM 1378 O O . THR A 1 182 ? -24.128 -7.208 40.142 1.00 60.12 182 THR A O 1
ATOM 1381 N N . ASP A 1 183 ? -24.507 -5.236 41.154 1.00 72.56 183 ASP A N 1
ATOM 1382 C CA . ASP A 1 183 ? -23.178 -4.692 40.900 1.00 72.56 183 ASP A CA 1
ATOM 1383 C C . ASP A 1 183 ? -22.209 -5.298 41.924 1.00 72.56 183 ASP A C 1
ATOM 1385 O O . ASP A 1 183 ? -22.207 -4.906 43.090 1.00 72.56 183 ASP A O 1
ATOM 1389 N N . ALA A 1 184 ? -21.435 -6.309 41.528 1.00 82.50 184 ALA A N 1
ATOM 1390 C CA . ALA A 1 184 ? -20.426 -6.969 42.356 1.00 82.50 184 ALA A CA 1
ATOM 1391 C C . ALA A 1 184 ? -19.022 -6.659 41.826 1.00 82.50 184 ALA A C 1
ATOM 1393 O O . ALA A 1 184 ? -18.803 -6.630 40.618 1.00 82.50 184 ALA A O 1
ATOM 1394 N N . TRP A 1 185 ? -18.049 -6.479 42.725 1.00 82.31 185 TRP A N 1
ATOM 1395 C CA . TRP A 1 185 ? -16.661 -6.168 42.352 1.00 82.31 185 TRP A CA 1
ATOM 1396 C C . TRP A 1 185 ? -15.990 -7.227 41.467 1.00 82.31 185 TRP A C 1
ATOM 1398 O O . TRP A 1 185 ? -15.092 -6.883 40.710 1.00 82.31 185 TRP A O 1
ATOM 1408 N N . PHE A 1 186 ? -16.437 -8.483 41.529 1.00 85.00 186 PHE A N 1
ATOM 1409 C CA . PHE A 1 186 ? -15.869 -9.609 40.777 1.00 85.00 186 PHE A CA 1
ATOM 1410 C C . PHE A 1 186 ? -16.948 -10.390 40.013 1.00 85.00 186 PHE A C 1
ATOM 1412 O O . PHE A 1 186 ? -16.961 -11.618 39.997 1.00 85.00 186 PHE A O 1
ATOM 1419 N N . GLY A 1 187 ? -17.904 -9.673 39.420 1.00 81.62 187 GLY A N 1
ATOM 1420 C CA . GLY A 1 187 ? -18.949 -10.277 38.594 1.00 81.62 187 GLY A CA 1
ATOM 1421 C C . GLY A 1 187 ? -18.484 -10.599 37.165 1.00 81.62 187 GLY A C 1
ATOM 1422 O O . GLY A 1 187 ? -17.536 -9.987 36.670 1.00 81.62 187 GLY A O 1
ATOM 1423 N N . PRO A 1 188 ? -19.193 -11.490 36.446 1.00 79.94 188 PRO A N 1
ATOM 1424 C CA . PRO A 1 188 ? -18.926 -11.773 35.030 1.00 79.94 188 PRO A CA 1
ATOM 1425 C C . PRO A 1 188 ? -19.055 -10.529 34.137 1.00 79.94 188 PRO A C 1
ATOM 1427 O O . PRO A 1 188 ? -18.448 -10.455 33.075 1.00 79.94 188 PRO A O 1
ATOM 1430 N N . ASP A 1 189 ? -19.823 -9.536 34.578 1.00 81.56 189 ASP A N 1
ATOM 1431 C CA . ASP A 1 189 ? -19.942 -8.233 33.930 1.00 81.56 189 ASP A CA 1
ATOM 1432 C C . ASP A 1 189 ? -18.628 -7.425 33.963 1.00 81.56 189 ASP A C 1
ATOM 1434 O O . ASP A 1 189 ? -18.209 -6.868 32.951 1.00 81.56 189 ASP A O 1
ATOM 1438 N N . LYS A 1 190 ? -17.878 -7.489 35.070 1.00 87.44 190 LYS A N 1
ATOM 1439 C CA . LYS A 1 190 ? -16.592 -6.787 35.219 1.00 87.44 190 LYS A CA 1
ATOM 1440 C C . LYS A 1 190 ? -15.515 -7.325 34.287 1.00 87.44 190 LYS A C 1
ATOM 1442 O O . LYS A 1 190 ? -14.709 -6.572 33.747 1.00 87.44 190 LYS A O 1
ATOM 1447 N N . VAL A 1 191 ? -15.556 -8.633 34.034 1.00 85.94 191 VAL A N 1
ATOM 1448 C CA . VAL A 1 191 ? -14.703 -9.289 33.037 1.00 85.94 191 VAL A CA 1
ATOM 1449 C C . VAL A 1 191 ? -14.984 -8.725 31.640 1.00 85.94 191 VAL A C 1
ATOM 1451 O O . VAL A 1 191 ? -14.046 -8.449 30.894 1.00 85.94 191 VAL A O 1
ATOM 1454 N N . LYS A 1 192 ? -16.256 -8.483 31.291 1.00 84.50 192 LYS A N 1
ATOM 1455 C CA . LYS A 1 192 ? -16.614 -7.865 30.005 1.00 84.50 192 LYS A CA 1
ATOM 1456 C C . LYS A 1 192 ? -16.069 -6.446 29.905 1.00 84.50 192 LYS A C 1
ATOM 1458 O O . LYS A 1 192 ? -15.470 -6.134 28.883 1.00 84.50 192 LYS A O 1
ATOM 1463 N N . HIS A 1 193 ? -16.234 -5.627 30.940 1.00 84.25 193 HIS A N 1
ATOM 1464 C CA . HIS A 1 193 ? -15.691 -4.265 30.996 1.00 84.25 193 HIS A CA 1
ATOM 1465 C C . HIS A 1 193 ? -14.174 -4.241 30.786 1.00 84.25 193 HIS A C 1
ATOM 1467 O O . HIS A 1 193 ? -13.679 -3.602 29.858 1.00 84.25 193 HIS A O 1
ATOM 1473 N N . PHE A 1 194 ? -13.449 -5.067 31.544 1.00 90.19 194 PHE A N 1
ATOM 1474 C CA . PHE A 1 194 ? -12.003 -5.212 31.403 1.00 90.19 194 PHE A CA 1
ATOM 1475 C C . PHE A 1 194 ? -11.579 -5.532 29.962 1.00 90.19 194 PHE A C 1
ATOM 1477 O O . PHE A 1 194 ? -10.766 -4.815 29.379 1.00 90.19 194 PHE A O 1
ATOM 1484 N N . PHE A 1 195 ? -12.130 -6.595 29.367 1.00 89.44 195 PHE A N 1
ATOM 1485 C CA . PHE A 1 195 ? -11.707 -7.035 28.035 1.00 89.44 195 PHE A CA 1
ATOM 1486 C C . PHE A 1 195 ? -12.208 -6.121 26.915 1.00 89.44 195 PHE A C 1
ATOM 1488 O O . PHE A 1 195 ? -11.481 -5.897 25.949 1.00 89.44 195 PHE A O 1
ATOM 1495 N N . THR A 1 196 ? -13.411 -5.560 27.044 1.00 87.69 196 THR A N 1
ATOM 1496 C CA . THR A 1 196 ? -13.963 -4.626 26.053 1.00 87.69 196 THR A CA 1
ATOM 1497 C C . THR A 1 196 ? -13.132 -3.352 26.021 1.00 87.69 196 THR A C 1
ATOM 1499 O O . THR A 1 196 ? -12.735 -2.907 24.948 1.00 87.69 196 THR A O 1
ATOM 1502 N N . THR A 1 197 ? -12.777 -2.806 27.183 1.00 89.31 197 THR A N 1
ATOM 1503 C CA . THR A 1 197 ? -11.968 -1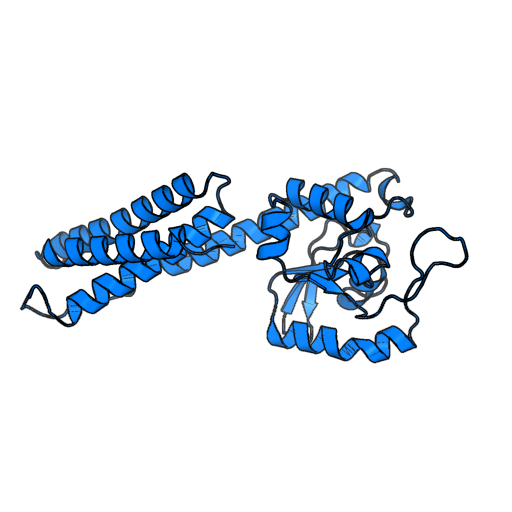.590 27.253 1.00 89.31 197 THR A CA 1
ATOM 1504 C C . THR A 1 197 ? -10.505 -1.842 26.885 1.00 89.31 197 THR A C 1
ATOM 1506 O O . THR A 1 197 ? -9.894 -1.010 26.215 1.00 89.31 197 THR A O 1
ATOM 1509 N N . ALA A 1 198 ? -9.944 -3.012 27.213 1.00 90.38 198 ALA A N 1
ATOM 1510 C CA . ALA A 1 198 ? -8.634 -3.421 26.702 1.00 90.38 198 ALA A CA 1
ATOM 1511 C C . ALA A 1 198 ? -8.616 -3.485 25.162 1.00 90.38 198 ALA A C 1
ATOM 1513 O O . ALA A 1 198 ? -7.679 -2.992 24.533 1.00 90.38 198 ALA A O 1
ATOM 1514 N N . LEU A 1 199 ? -9.672 -4.035 24.553 1.00 91.81 199 LEU A N 1
ATOM 1515 C CA . LEU A 1 199 ? -9.832 -4.081 23.102 1.00 91.81 199 LEU A CA 1
ATOM 1516 C C . LEU A 1 199 ? -9.960 -2.671 22.508 1.00 91.81 199 LEU A C 1
ATOM 1518 O O . LEU A 1 199 ? -9.217 -2.348 21.583 1.00 91.81 199 LEU A O 1
ATOM 1522 N N . ILE A 1 200 ? -10.829 -1.817 23.066 1.00 88.56 200 ILE A N 1
ATOM 1523 C CA . ILE A 1 200 ? -10.989 -0.413 22.645 1.00 88.56 200 ILE A CA 1
ATOM 1524 C C . ILE A 1 200 ? -9.649 0.328 22.713 1.00 88.56 200 ILE A C 1
ATOM 1526 O O . ILE A 1 200 ? -9.308 1.041 21.773 1.00 88.56 200 ILE A O 1
ATOM 1530 N N . GLN A 1 201 ? -8.846 0.107 23.757 1.00 93.19 201 GLN A N 1
ATOM 1531 C CA . GLN A 1 201 ? -7.525 0.718 23.898 1.00 93.19 201 GLN A CA 1
ATOM 1532 C C . GLN A 1 201 ? -6.557 0.301 22.791 1.00 93.19 201 GLN A C 1
ATOM 1534 O O . GLN A 1 201 ? -5.913 1.157 22.181 1.00 93.19 201 GLN A O 1
ATOM 1539 N N . SER A 1 202 ? -6.438 -1.001 22.520 1.00 91.62 202 SER A N 1
ATOM 1540 C CA . SER A 1 202 ? -5.577 -1.509 21.445 1.00 91.62 202 SER A CA 1
ATOM 1541 C C . SER A 1 202 ? -5.978 -0.959 20.086 1.00 91.62 202 SER A C 1
ATOM 1543 O O . SER A 1 202 ? -5.135 -0.524 19.306 1.00 91.62 202 SER A O 1
ATOM 1545 N N . LEU A 1 203 ? -7.277 -0.915 19.847 1.00 90.19 203 LEU A N 1
ATOM 1546 C CA . LEU A 1 203 ? -7.882 -0.417 18.632 1.00 90.19 203 LEU A CA 1
ATOM 1547 C C . LEU A 1 203 ? -7.687 1.099 18.452 1.00 90.19 203 LEU A C 1
ATOM 1549 O O . LEU A 1 203 ? -7.234 1.544 17.396 1.00 90.19 203 LEU A O 1
ATOM 1553 N N . ALA A 1 204 ? -7.941 1.898 19.490 1.00 87.06 204 ALA A N 1
ATOM 1554 C CA . ALA A 1 204 ? -7.698 3.338 19.485 1.00 87.06 204 ALA A CA 1
ATOM 1555 C C . ALA A 1 204 ? -6.213 3.663 19.264 1.00 87.06 204 ALA A C 1
ATOM 1557 O O . ALA A 1 204 ? -5.887 4.594 18.529 1.00 87.06 204 ALA A O 1
ATOM 1558 N N . TYR A 1 205 ? -5.307 2.864 19.834 1.00 89.44 205 TYR A N 1
ATOM 1559 C CA . TYR A 1 205 ? -3.871 2.988 19.598 1.00 89.44 205 TYR A CA 1
ATOM 1560 C C . TYR A 1 205 ? -3.494 2.685 18.144 1.00 89.44 205 TYR A C 1
ATOM 1562 O O . TYR A 1 205 ? -2.768 3.469 17.533 1.00 89.44 205 TYR A O 1
ATOM 1570 N N . SER A 1 206 ? -4.029 1.613 17.554 1.00 87.31 206 SER A N 1
ATOM 1571 C CA . SER A 1 206 ? -3.829 1.313 16.131 1.00 87.31 206 SER A CA 1
ATOM 1572 C C . SER A 1 206 ? -4.350 2.431 15.225 1.00 87.31 206 SER A C 1
ATOM 1574 O O . SER A 1 206 ? -3.691 2.794 14.254 1.00 87.31 206 SER A O 1
ATOM 1576 N N . VAL A 1 207 ? -5.489 3.044 15.551 1.00 84.94 207 VAL A N 1
ATOM 1577 C CA . VAL A 1 207 ? -5.986 4.198 14.788 1.00 84.94 207 VAL A CA 1
ATOM 1578 C C . VAL A 1 207 ? -5.088 5.416 14.970 1.00 84.94 207 VAL A C 1
ATOM 1580 O O . VAL A 1 207 ? -4.770 6.078 13.982 1.00 84.94 207 VAL A O 1
ATOM 1583 N N . ALA A 1 208 ? -4.649 5.715 16.194 1.00 86.31 208 ALA A N 1
ATOM 1584 C CA . ALA A 1 208 ? -3.732 6.821 16.456 1.00 86.31 208 ALA A CA 1
ATOM 1585 C C . ALA A 1 208 ? -2.435 6.657 15.654 1.00 86.31 208 ALA A C 1
ATOM 1587 O O . ALA A 1 208 ? -1.982 7.620 15.040 1.00 86.31 208 ALA A O 1
ATOM 1588 N N . GLN A 1 209 ? -1.899 5.435 15.572 1.00 86.19 209 GLN A N 1
ATOM 1589 C CA . GLN A 1 209 ? -0.746 5.120 14.730 1.00 86.19 209 GLN A CA 1
ATOM 1590 C C . GLN A 1 209 ? -0.988 5.470 13.255 1.00 86.19 209 GLN A C 1
ATOM 1592 O O . GLN A 1 209 ? -0.080 5.970 12.600 1.00 86.19 209 GLN A O 1
ATOM 1597 N N . VAL A 1 210 ? -2.187 5.218 12.720 1.00 80.25 210 VAL A N 1
ATOM 1598 C CA . VAL A 1 210 ? -2.480 5.430 11.290 1.00 80.25 210 VAL A CA 1
ATOM 1599 C C . VAL A 1 210 ? -2.900 6.862 10.960 1.00 80.25 210 VAL A C 1
ATOM 1601 O O . VAL A 1 210 ? -2.680 7.339 9.848 1.00 80.25 210 VAL A O 1
ATOM 1604 N N . THR A 1 211 ? -3.514 7.559 11.909 1.00 75.06 211 THR A N 1
ATOM 1605 C CA . THR A 1 211 ? -4.097 8.890 11.686 1.00 75.06 211 THR A CA 1
ATOM 1606 C C . THR A 1 211 ? -3.200 10.029 12.146 1.00 75.06 211 THR A C 1
ATOM 1608 O O . THR A 1 211 ? -3.320 11.142 11.632 1.00 75.06 211 THR A O 1
ATOM 1611 N N . THR A 1 212 ? -2.293 9.773 13.088 1.00 78.69 212 THR A N 1
ATOM 1612 C CA . THR A 1 212 ? -1.435 10.800 13.675 1.00 78.69 212 THR A CA 1
ATOM 1613 C C . THR A 1 212 ? 0.024 10.377 13.636 1.00 78.69 212 THR A C 1
ATOM 1615 O O . THR A 1 212 ? 0.368 9.226 13.886 1.00 78.69 212 THR A O 1
ATOM 1618 N N . ARG A 1 213 ? 0.904 11.337 13.349 1.00 78.38 213 ARG A N 1
ATOM 1619 C CA . ARG A 1 213 ? 2.346 11.160 13.510 1.00 78.38 213 ARG A CA 1
ATOM 1620 C C . ARG A 1 213 ? 2.735 11.659 14.888 1.00 78.38 213 ARG A C 1
ATOM 1622 O O . ARG A 1 213 ? 2.477 12.811 15.225 1.00 78.38 213 ARG A O 1
ATOM 1629 N N . GLY A 1 214 ? 3.365 10.803 15.676 1.00 80.88 214 GLY A N 1
ATOM 1630 C CA . GLY A 1 214 ? 3.822 11.171 17.004 1.00 80.88 214 GLY A CA 1
ATOM 1631 C C . GLY A 1 214 ? 4.638 10.063 17.654 1.00 80.88 214 GLY A C 1
ATOM 1632 O O . GLY A 1 214 ? 4.586 8.911 17.215 1.00 80.88 214 GLY A O 1
ATOM 1633 N N . PRO A 1 215 ? 5.415 10.397 18.695 1.00 87.00 215 PRO A N 1
ATOM 1634 C CA . PRO A 1 215 ? 6.115 9.396 19.481 1.00 87.00 215 PRO A CA 1
ATOM 1635 C C . PRO A 1 215 ? 5.123 8.405 20.100 1.00 87.00 215 PRO A C 1
ATOM 1637 O O . PRO A 1 215 ? 3.994 8.743 20.445 1.00 87.00 215 PRO A O 1
ATOM 1640 N N . ARG A 1 216 ? 5.565 7.164 20.311 1.00 86.81 216 ARG A N 1
ATOM 1641 C CA . ARG A 1 216 ? 4.727 6.081 20.855 1.00 86.81 216 ARG A CA 1
ATOM 1642 C C . ARG A 1 216 ? 3.962 6.472 22.125 1.00 86.81 216 ARG A C 1
ATOM 1644 O O . ARG A 1 216 ? 2.808 6.092 22.295 1.00 86.81 216 ARG A O 1
ATOM 1651 N N . SER A 1 217 ? 4.597 7.246 23.003 1.00 88.38 217 SER A N 1
ATOM 1652 C CA . SER A 1 217 ? 3.996 7.749 24.239 1.00 88.38 217 SER A CA 1
ATOM 1653 C C . SER A 1 217 ? 2.790 8.657 23.992 1.00 88.38 217 SER A C 1
ATOM 1655 O O . SER A 1 217 ? 1.796 8.527 24.702 1.00 88.38 217 SER A O 1
ATOM 1657 N N . SER A 1 218 ? 2.831 9.530 22.978 1.00 88.12 218 SER A N 1
ATOM 1658 C CA . SER A 1 218 ? 1.683 10.378 22.643 1.00 88.12 218 SER A CA 1
ATOM 1659 C C . SER A 1 218 ? 0.545 9.554 22.052 1.00 88.12 218 SER A C 1
ATOM 1661 O O . SER A 1 218 ? -0.603 9.779 22.409 1.00 88.12 218 SER A O 1
ATOM 1663 N N . LEU A 1 219 ? 0.857 8.551 21.225 1.00 91.25 219 LEU A N 1
ATOM 1664 C CA . LEU A 1 219 ? -0.146 7.652 20.645 1.00 91.25 219 LEU A CA 1
ATOM 1665 C C . LEU A 1 219 ? -0.853 6.811 21.721 1.00 91.25 219 LEU A C 1
ATOM 1667 O O . LEU A 1 219 ? -2.077 6.695 21.710 1.00 91.25 219 LEU A O 1
ATOM 1671 N N . LEU A 1 220 ? -0.097 6.268 22.685 1.00 91.38 220 LEU A N 1
ATOM 1672 C CA . LEU A 1 220 ? -0.653 5.548 23.839 1.00 91.38 220 LEU A CA 1
ATOM 1673 C C . LEU A 1 220 ? -1.520 6.459 24.713 1.00 91.38 220 LEU A C 1
ATOM 1675 O O . LEU A 1 220 ? -2.578 6.037 25.183 1.00 91.38 220 LEU A O 1
ATOM 1679 N N . LEU A 1 221 ? -1.105 7.711 24.919 1.00 90.50 221 LEU A N 1
ATOM 1680 C CA . LEU A 1 221 ? -1.893 8.684 25.670 1.00 90.50 221 LEU A CA 1
ATOM 1681 C C . LEU A 1 221 ? -3.205 9.012 24.946 1.00 90.50 221 LEU A C 1
ATOM 1683 O O . LEU A 1 221 ? -4.263 8.955 25.565 1.00 90.50 221 LEU A O 1
ATOM 1687 N N . SER A 1 222 ? -3.157 9.291 23.641 1.00 86.25 222 SER A N 1
ATOM 1688 C CA . SER A 1 222 ? -4.349 9.549 22.825 1.00 86.25 222 SER A CA 1
ATOM 1689 C C . SER A 1 222 ? -5.334 8.380 22.863 1.00 86.25 222 SER A C 1
ATOM 1691 O O . SER A 1 222 ? -6.529 8.598 23.057 1.00 86.25 222 SER A O 1
ATOM 1693 N N . ALA A 1 223 ? -4.837 7.146 22.753 1.00 90.19 223 ALA A N 1
ATOM 1694 C CA . ALA A 1 223 ? -5.659 5.947 22.895 1.00 90.19 223 ALA A CA 1
ATOM 1695 C C . ALA A 1 223 ? -6.303 5.857 24.285 1.00 90.19 223 ALA A C 1
ATOM 1697 O O . ALA A 1 223 ? -7.505 5.631 24.393 1.00 90.19 223 ALA A O 1
ATOM 1698 N N . SER A 1 224 ? -5.525 6.127 25.339 1.00 89.94 224 SER A N 1
ATOM 1699 C CA . SER A 1 224 ? -6.001 6.096 26.730 1.00 89.94 224 SER A CA 1
ATOM 1700 C C . SER A 1 224 ? -7.119 7.106 26.978 1.00 89.94 224 SER A C 1
ATOM 1702 O O . SER A 1 224 ? -8.111 6.783 27.627 1.00 89.94 224 SER A O 1
ATOM 1704 N N . VAL A 1 225 ? -6.988 8.316 26.425 1.00 88.38 225 VAL A N 1
ATOM 1705 C CA . VAL A 1 225 ? -8.021 9.358 26.503 1.00 88.38 225 VAL A CA 1
ATOM 1706 C C . VAL A 1 225 ? -9.293 8.923 25.776 1.00 88.38 225 VAL A C 1
ATOM 1708 O O . VAL A 1 225 ? -10.384 9.089 26.319 1.00 88.38 225 VAL A O 1
ATOM 1711 N N . ALA A 1 226 ? -9.171 8.332 24.584 1.00 85.75 226 ALA A N 1
ATOM 1712 C CA . ALA A 1 226 ? -10.322 7.835 23.833 1.00 85.75 226 ALA A CA 1
ATOM 1713 C C . ALA A 1 226 ? -11.061 6.719 24.592 1.00 85.75 226 ALA A C 1
ATOM 1715 O O . ALA A 1 226 ? -12.277 6.795 24.759 1.00 85.75 226 ALA A O 1
ATOM 1716 N N . SER A 1 227 ? -10.335 5.732 25.122 1.00 88.00 227 SER A N 1
ATOM 1717 C CA . SER A 1 227 ? -10.914 4.638 25.912 1.00 88.00 227 SER A CA 1
ATOM 1718 C C . SER A 1 227 ? -11.608 5.143 27.177 1.00 88.00 227 SER A C 1
ATOM 1720 O O . SER A 1 227 ? -12.726 4.725 27.476 1.00 88.00 227 SER A O 1
ATOM 1722 N N . ALA A 1 228 ? -10.990 6.092 27.890 1.00 85.06 228 ALA A N 1
ATOM 1723 C CA . ALA A 1 228 ? -11.596 6.713 29.064 1.00 85.06 228 ALA A CA 1
ATOM 1724 C C . ALA A 1 228 ? -12.883 7.476 28.709 1.00 85.06 228 ALA A C 1
ATOM 1726 O O . ALA A 1 228 ? -13.876 7.367 29.426 1.00 85.06 228 ALA A O 1
ATOM 1727 N N . ALA A 1 229 ? -12.896 8.209 27.591 1.00 85.81 229 ALA A N 1
ATOM 1728 C CA . ALA A 1 229 ? -14.083 8.919 27.126 1.00 85.81 229 ALA A CA 1
ATOM 1729 C C . ALA A 1 229 ? -15.240 7.961 26.798 1.00 85.81 229 ALA A C 1
ATOM 1731 O O . ALA A 1 229 ? -16.385 8.261 27.134 1.00 85.81 229 ALA A O 1
ATOM 1732 N N . VAL A 1 230 ? -14.951 6.797 26.202 1.00 85.81 230 VAL A N 1
ATOM 1733 C CA . VAL A 1 230 ? -15.962 5.760 25.935 1.00 85.81 230 VAL A CA 1
ATOM 1734 C C . VAL A 1 230 ? -16.510 5.174 27.239 1.00 85.81 230 VAL A C 1
ATOM 1736 O O . VAL A 1 230 ? -17.728 5.125 27.400 1.00 85.81 230 VAL A O 1
ATOM 1739 N N . GLY A 1 231 ? -15.643 4.795 28.186 1.00 83.81 231 GLY A N 1
ATOM 1740 C CA . GLY A 1 231 ? -16.065 4.246 29.484 1.00 83.81 231 GLY A CA 1
ATOM 1741 C C . GLY A 1 231 ? -16.917 5.230 30.294 1.00 83.81 231 GLY A C 1
ATOM 1742 O O . GLY A 1 231 ? -18.027 4.906 30.712 1.00 83.81 231 GLY A O 1
ATOM 1743 N N . ILE A 1 232 ? -16.459 6.482 30.428 1.00 83.56 232 ILE A N 1
ATOM 1744 C CA . ILE A 1 232 ? -17.216 7.549 31.106 1.00 83.56 232 ILE A CA 1
ATOM 1745 C C . ILE A 1 232 ? -18.534 7.829 30.374 1.00 83.56 232 ILE A C 1
ATOM 1747 O O . ILE A 1 232 ? -19.574 7.991 31.011 1.00 83.56 232 ILE A O 1
ATOM 1751 N N . GLY A 1 233 ? -18.506 7.891 29.041 1.00 81.25 233 GLY A N 1
ATOM 1752 C CA . GLY A 1 233 ? -19.684 8.151 28.220 1.00 81.25 233 GLY A CA 1
ATOM 1753 C C . GLY A 1 233 ? -20.755 7.074 28.374 1.00 81.25 233 GLY A C 1
ATOM 1754 O O . GLY A 1 233 ? -21.931 7.413 28.529 1.00 81.25 233 GLY A O 1
ATOM 1755 N N . LYS A 1 234 ? -20.350 5.796 28.399 1.00 85.19 234 LYS A N 1
ATOM 1756 C CA . LYS A 1 234 ? -21.240 4.667 28.691 1.00 85.19 234 LYS A CA 1
ATOM 1757 C C . LYS A 1 234 ? -21.894 4.846 30.059 1.00 85.19 234 LYS A C 1
ATOM 1759 O O . LYS A 1 234 ? -23.115 4.824 30.154 1.00 85.19 234 LYS A O 1
ATOM 1764 N N . GLU A 1 235 ? -21.107 5.117 31.093 1.00 84.12 235 GLU A N 1
ATOM 1765 C CA . GLU A 1 235 ? -21.630 5.228 32.454 1.00 84.12 235 GLU A CA 1
ATOM 1766 C C . GLU A 1 235 ? -22.559 6.445 32.640 1.00 84.12 235 GLU A C 1
ATOM 1768 O O . GLU A 1 235 ? -23.583 6.399 33.322 1.00 84.12 235 GLU A O 1
ATOM 1773 N N . MET A 1 236 ? -22.253 7.562 31.974 1.00 81.06 236 MET A N 1
ATOM 1774 C CA . MET A 1 236 ? -23.153 8.716 31.924 1.00 81.06 236 MET A CA 1
ATOM 1775 C C . MET A 1 236 ? -24.462 8.396 31.196 1.00 81.06 236 MET A C 1
ATOM 1777 O O . MET A 1 236 ? -25.513 8.920 31.578 1.00 81.06 236 MET A O 1
ATOM 1781 N N . HIS A 1 237 ? -24.410 7.570 30.149 1.00 80.56 237 HIS A N 1
ATOM 1782 C CA . HIS A 1 237 ? -25.600 7.091 29.456 1.00 80.56 237 HIS A CA 1
ATOM 1783 C C . HIS A 1 237 ? -26.428 6.172 30.358 1.00 80.56 237 HIS A C 1
ATOM 1785 O O . HIS A 1 237 ? -27.625 6.407 30.498 1.00 80.56 237 HIS A O 1
ATOM 1791 N N . ASP A 1 238 ? -25.807 5.211 31.038 1.00 80.38 238 ASP A N 1
ATOM 1792 C CA . ASP A 1 238 ? -26.498 4.286 31.941 1.00 80.38 238 ASP A CA 1
ATOM 1793 C C . ASP A 1 238 ? -27.146 5.025 33.123 1.00 80.38 238 ASP A C 1
ATOM 1795 O O . ASP A 1 238 ? -28.299 4.754 33.482 1.00 80.38 238 ASP A O 1
ATOM 1799 N N . ARG A 1 239 ? -26.494 6.079 33.632 1.00 81.69 239 ARG A N 1
ATOM 1800 C CA . ARG A 1 239 ? -27.080 6.964 34.648 1.00 81.69 239 ARG A CA 1
ATOM 1801 C C . ARG A 1 239 ? -28.314 7.700 34.138 1.00 81.69 239 ARG A C 1
ATOM 1803 O O . ARG A 1 239 ? -29.266 7.877 34.896 1.00 81.69 239 ARG A O 1
ATOM 1810 N N . ARG A 1 240 ? -28.306 8.157 32.884 1.00 76.69 240 ARG A N 1
ATOM 1811 C CA . ARG A 1 240 ? -29.436 8.885 32.276 1.00 76.69 240 ARG A CA 1
ATOM 1812 C C . ARG A 1 240 ? -30.589 7.961 31.890 1.00 76.69 240 ARG A C 1
ATOM 1814 O O . ARG A 1 240 ? -31.737 8.331 32.100 1.00 76.69 240 ARG A O 1
ATOM 1821 N N . SER A 1 241 ? -30.284 6.795 31.330 1.00 76.56 241 SER A N 1
ATOM 1822 C CA . SER A 1 241 ? -31.267 5.855 30.782 1.00 76.56 241 SER A CA 1
ATOM 1823 C C . SER A 1 241 ? -31.866 4.938 31.849 1.00 76.56 241 SER A C 1
ATOM 1825 O O . SER A 1 241 ? -33.050 4.615 31.783 1.00 76.56 241 SER A O 1
ATOM 1827 N N . TYR A 1 242 ? -31.067 4.528 32.840 1.00 75.38 242 TYR A N 1
ATOM 1828 C CA . TYR A 1 242 ? -31.443 3.498 33.817 1.00 75.38 242 TYR A CA 1
ATOM 1829 C C . TYR A 1 242 ? -31.264 3.929 35.280 1.00 75.38 242 TYR A C 1
ATOM 1831 O O . TYR A 1 242 ? -31.624 3.173 36.181 1.00 75.38 242 TYR A O 1
ATOM 1839 N N . GLY A 1 243 ? -30.725 5.126 35.541 1.00 76.75 243 GLY A N 1
ATOM 1840 C CA . GLY A 1 243 ? -30.488 5.625 36.901 1.00 76.75 243 GLY A CA 1
ATOM 1841 C C . GLY A 1 243 ? -29.323 4.945 37.628 1.00 76.75 243 GLY A C 1
ATOM 1842 O O . GLY A 1 243 ? -29.199 5.092 38.842 1.00 76.75 243 GLY A O 1
ATOM 1843 N N . LEU A 1 244 ? -28.479 4.199 36.912 1.00 77.31 244 LEU A N 1
ATOM 1844 C CA . LEU A 1 244 ? -27.366 3.434 37.473 1.00 77.31 244 LEU A CA 1
ATOM 1845 C C . LEU A 1 244 ? -26.041 4.102 37.101 1.00 77.31 244 LEU A C 1
ATOM 1847 O O . LEU A 1 244 ? -25.828 4.409 35.937 1.00 77.31 244 LEU A O 1
ATOM 1851 N N . PHE A 1 245 ? -25.187 4.358 38.096 1.00 83.56 245 PHE A N 1
ATOM 1852 C CA . PHE A 1 245 ? -23.793 4.756 37.885 1.00 83.56 245 PHE A CA 1
ATOM 1853 C C . PHE A 1 245 ? -22.876 3.785 38.647 1.00 83.56 245 PHE A C 1
ATOM 1855 O O . PHE A 1 245 ? -22.891 3.796 39.882 1.00 83.56 245 PHE A O 1
ATOM 1862 N N . SER A 1 246 ? -22.079 2.964 37.967 1.00 85.56 246 SER A N 1
ATOM 1863 C CA . SER A 1 246 ? -21.119 2.043 38.571 1.00 85.56 246 SER A CA 1
ATOM 1864 C C . SER A 1 246 ? -19.683 2.560 38.486 1.00 85.56 246 SER A C 1
ATOM 1866 O O . SER A 1 246 ? -18.988 2.492 37.475 1.00 85.56 246 SER A O 1
ATOM 1868 N N . VAL A 1 247 ? -19.160 2.975 39.640 1.00 87.12 247 VAL A N 1
ATOM 1869 C CA . VAL A 1 247 ? -17.717 3.231 39.810 1.00 87.12 247 VAL A CA 1
ATOM 1870 C C . VAL A 1 247 ? -16.899 1.952 39.586 1.00 87.12 247 VAL A C 1
ATOM 1872 O O . VAL A 1 247 ? -15.721 2.015 39.240 1.00 87.12 247 VAL A O 1
ATOM 1875 N N . ARG A 1 248 ? -17.511 0.780 39.789 1.00 87.94 248 ARG A N 1
ATOM 1876 C CA . ARG A 1 248 ? -16.834 -0.512 39.661 1.00 87.94 248 ARG A CA 1
ATOM 1877 C C . ARG A 1 248 ? -16.586 -0.842 38.199 1.00 87.94 248 ARG A C 1
ATOM 1879 O O . ARG A 1 248 ? -15.497 -1.306 37.881 1.00 87.94 248 ARG A O 1
ATOM 1886 N N . ASP A 1 249 ? -17.544 -0.552 37.327 1.00 87.25 249 ASP A N 1
ATOM 1887 C CA . ASP A 1 249 ? -17.355 -0.664 35.879 1.00 87.25 249 ASP A CA 1
ATOM 1888 C C . ASP A 1 249 ? -16.251 0.258 35.384 1.00 87.25 249 ASP A C 1
ATOM 1890 O O . ASP A 1 249 ? -15.301 -0.208 34.757 1.00 87.25 249 ASP A O 1
ATOM 1894 N N . LEU A 1 250 ? -16.275 1.523 35.812 1.00 88.88 250 LEU A N 1
ATOM 1895 C CA . LEU A 1 250 ? -15.225 2.480 35.471 1.00 88.88 250 LEU A CA 1
ATOM 1896 C C . LEU A 1 250 ? -13.828 2.029 35.949 1.00 88.88 250 LEU A C 1
ATOM 1898 O O . LEU A 1 250 ? -12.830 2.227 35.254 1.00 88.88 250 LEU A O 1
ATOM 1902 N N . ALA A 1 251 ? -13.739 1.399 37.125 1.00 89.88 251 ALA A N 1
ATOM 1903 C CA . ALA A 1 251 ? -12.483 0.861 37.645 1.00 89.88 251 ALA A CA 1
ATOM 1904 C C . ALA A 1 251 ? -11.961 -0.316 36.804 1.00 89.88 251 ALA A C 1
ATOM 1906 O O . ALA A 1 251 ? -10.764 -0.386 36.515 1.00 89.88 251 ALA A O 1
ATOM 1907 N N . TRP A 1 252 ? -12.843 -1.228 36.389 1.00 90.19 252 TRP A N 1
ATOM 1908 C CA . TRP A 1 252 ? -12.469 -2.358 35.537 1.00 90.19 252 TRP A CA 1
ATOM 1909 C C . TRP A 1 252 ? -12.143 -1.935 34.102 1.00 90.19 252 TRP A C 1
ATOM 1911 O O . TRP A 1 252 ? -11.219 -2.494 33.507 1.00 90.19 252 TRP A O 1
ATOM 1921 N N . ASP A 1 253 ? -12.795 -0.892 33.589 1.00 90.19 253 ASP A N 1
ATOM 1922 C CA . ASP A 1 253 ? -12.434 -0.240 32.330 1.00 90.19 253 ASP A CA 1
ATOM 1923 C C . ASP A 1 253 ? -11.021 0.358 32.403 1.00 90.19 253 ASP A C 1
ATOM 1925 O O . ASP A 1 253 ? -10.178 0.089 31.542 1.00 90.19 253 ASP A O 1
ATOM 1929 N N . ALA A 1 254 ? -10.707 1.093 33.476 1.00 90.62 254 ALA A N 1
ATOM 1930 C CA . ALA A 1 254 ? -9.369 1.639 33.698 1.00 90.62 254 ALA A CA 1
ATOM 1931 C C . ALA A 1 254 ? -8.299 0.535 33.803 1.00 90.62 254 ALA A C 1
ATOM 1933 O O . ALA A 1 254 ? -7.217 0.662 33.223 1.00 90.62 254 ALA A O 1
ATOM 1934 N N . ALA A 1 255 ? -8.602 -0.573 34.490 1.00 92.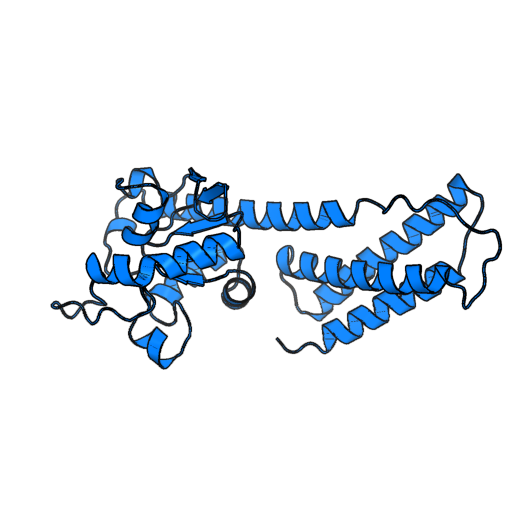06 255 ALA A N 1
ATOM 1935 C CA . ALA A 1 255 ? -7.708 -1.727 34.581 1.00 92.06 255 ALA A CA 1
ATOM 1936 C C . ALA A 1 255 ? -7.463 -2.385 33.208 1.00 92.06 255 ALA A C 1
ATOM 1938 O O . ALA A 1 255 ? -6.320 -2.722 32.878 1.00 92.06 255 ALA A O 1
ATOM 1939 N N . GLY A 1 256 ? -8.511 -2.522 32.388 1.00 91.06 256 GLY A N 1
ATOM 1940 C CA . GLY A 1 256 ? -8.426 -3.033 31.019 1.00 91.06 256 GLY A CA 1
ATOM 1941 C C . GLY A 1 256 ? -7.561 -2.150 30.118 1.00 91.06 256 GLY A C 1
ATOM 1942 O O . GLY A 1 256 ? -6.586 -2.627 29.529 1.00 91.06 256 GLY A O 1
ATOM 1943 N N . ALA A 1 257 ? -7.847 -0.843 30.076 1.00 92.12 257 ALA A N 1
ATOM 1944 C CA . ALA A 1 257 ? -7.068 0.131 29.305 1.00 92.12 257 ALA A CA 1
ATOM 1945 C C . ALA A 1 257 ? -5.600 0.195 29.759 1.00 92.12 257 ALA A C 1
ATOM 1947 O O . ALA A 1 257 ? -4.688 0.242 28.928 1.00 92.12 257 ALA A O 1
ATOM 1948 N N . GLY A 1 258 ? -5.347 0.166 31.070 1.00 92.75 258 GLY A N 1
ATOM 1949 C CA . GLY A 1 258 ? -3.995 0.159 31.627 1.00 92.75 258 GLY A CA 1
ATOM 1950 C C . GLY A 1 258 ? -3.208 -1.085 31.213 1.00 92.75 258 GLY A C 1
ATOM 1951 O O . GLY A 1 258 ? -2.070 -0.975 30.752 1.00 92.75 258 GLY A O 1
ATOM 1952 N N . THR A 1 259 ? -3.833 -2.263 31.296 1.00 93.44 259 THR A N 1
ATOM 1953 C CA . THR A 1 259 ? -3.211 -3.535 30.892 1.00 93.44 259 THR A CA 1
ATOM 1954 C C . THR A 1 259 ? -2.875 -3.544 29.404 1.00 93.44 259 THR A C 1
ATOM 1956 O O . THR A 1 259 ? -1.738 -3.847 29.033 1.00 93.44 259 THR A O 1
ATOM 1959 N N . ALA A 1 260 ? -3.823 -3.148 28.550 1.00 92.88 260 ALA A N 1
ATOM 1960 C CA . ALA A 1 260 ? -3.595 -3.042 27.113 1.00 92.88 260 ALA A CA 1
ATOM 1961 C C . ALA A 1 260 ? -2.464 -2.054 26.797 1.00 92.88 260 ALA A C 1
ATOM 1963 O O . ALA A 1 260 ? -1.562 -2.381 26.033 1.00 92.88 260 ALA A O 1
ATOM 1964 N N . SER A 1 261 ? -2.437 -0.888 27.446 1.00 93.31 261 SER A N 1
ATOM 1965 C CA . SER A 1 261 ? -1.367 0.104 27.268 1.00 93.31 261 SER A CA 1
ATOM 1966 C C . SER A 1 261 ? 0.006 -0.435 27.659 1.00 93.31 261 SER A C 1
ATOM 1968 O O . SER A 1 261 ? 0.978 -0.202 26.947 1.00 93.31 261 SER A O 1
ATOM 1970 N N . LEU A 1 262 ? 0.102 -1.187 28.759 1.00 93.00 262 LEU A N 1
ATOM 1971 C CA . LEU A 1 262 ? 1.352 -1.819 29.188 1.00 93.00 262 LEU A CA 1
ATOM 1972 C C . LEU A 1 262 ? 1.825 -2.882 28.193 1.00 93.00 262 LEU A C 1
ATOM 1974 O O . LEU A 1 262 ? 3.012 -2.928 27.867 1.00 93.00 262 LEU A O 1
ATOM 1978 N N . MET A 1 263 ? 0.914 -3.714 27.682 1.00 92.25 263 MET A N 1
ATOM 1979 C CA . MET A 1 263 ? 1.234 -4.688 26.635 1.00 92.25 263 MET A CA 1
ATOM 1980 C C . MET A 1 263 ? 1.704 -3.989 25.357 1.00 92.25 263 MET A C 1
ATOM 1982 O O . MET A 1 263 ? 2.769 -4.311 24.831 1.00 92.25 263 MET A O 1
ATOM 1986 N N . LEU A 1 264 ? 0.963 -2.972 24.917 1.00 90.88 264 LEU A N 1
ATOM 1987 C CA . LEU A 1 264 ? 1.277 -2.152 23.750 1.00 90.88 264 LEU A CA 1
ATOM 1988 C C . LEU A 1 264 ? 2.503 -1.269 23.941 1.00 90.88 264 LEU A C 1
ATOM 1990 O O . LEU A 1 264 ? 3.010 -0.769 22.953 1.00 90.88 264 LEU A O 1
ATOM 1994 N N . ALA A 1 265 ? 2.984 -1.027 25.157 1.00 88.00 265 ALA A N 1
ATOM 1995 C CA . ALA A 1 265 ? 4.257 -0.350 25.390 1.00 88.00 265 ALA A CA 1
ATOM 1996 C C . ALA A 1 265 ? 5.440 -1.327 25.291 1.00 88.00 265 ALA A C 1
ATOM 1998 O O . ALA A 1 265 ? 6.545 -0.928 24.928 1.00 88.00 265 ALA A O 1
ATOM 1999 N N . ARG A 1 266 ? 5.207 -2.609 25.609 1.00 87.06 266 ARG A N 1
ATOM 2000 C CA . ARG A 1 266 ? 6.225 -3.670 25.648 1.00 87.06 266 ARG A CA 1
ATOM 2001 C C . ARG A 1 266 ? 6.387 -4.431 24.338 1.00 87.06 266 ARG A C 1
ATOM 2003 O O . ARG A 1 266 ? 7.415 -5.084 24.163 1.00 87.06 266 ARG A O 1
ATOM 2010 N N . THR A 1 267 ? 5.425 -4.364 23.421 1.00 82.81 267 THR A N 1
ATOM 2011 C CA . THR A 1 267 ? 5.571 -4.948 22.084 1.00 82.81 267 THR A CA 1
ATOM 2012 C C . THR A 1 267 ? 6.740 -4.283 21.355 1.00 82.81 267 THR A C 1
ATOM 2014 O O . THR A 1 267 ? 6.720 -3.088 21.055 1.00 82.81 267 THR A O 1
ATOM 2017 N N . ARG A 1 268 ? 7.810 -5.044 21.116 1.00 55.38 268 ARG A N 1
ATOM 2018 C CA . ARG A 1 268 ? 8.892 -4.628 20.220 1.00 55.38 268 ARG A CA 1
ATOM 2019 C C . ARG A 1 268 ? 8.388 -4.837 18.793 1.00 55.38 268 ARG A C 1
ATOM 2021 O O . ARG A 1 268 ? 8.011 -5.959 18.466 1.00 55.38 268 ARG A O 1
ATOM 2028 N N . HIS A 1 269 ? 8.322 -3.760 18.019 1.00 53.25 269 HIS A N 1
ATOM 2029 C CA . HIS A 1 269 ? 8.278 -3.840 16.562 1.00 53.25 269 HIS A CA 1
ATOM 2030 C C . HIS A 1 269 ? 9.720 -3.906 16.060 1.00 53.25 269 HIS A C 1
ATOM 2032 O O . HIS A 1 269 ? 10.563 -3.197 16.664 1.00 53.25 269 HIS A O 1
#

Radius of gyration: 23.78 Å; chains: 1; bounding box: 56×37×64 Å

Foldseek 3Di:
DEEEAEAFPVCVVVVDRLPDPLSVLVQVLLVLLPAHPVRCRVPPDYYYLAHDQQAADPVNQTGDGDDPVRSVVRVVVVQVVCQVVVDQEYEYEAQVSCCVFPNDDDCVVQQLDWDWGQGSNGIHIYHYHHRSDPVDCQCVDPPNVVSSSSSSNVSSVVLLVVLVVLVVVLVPPPPDDDDDPDDDLDDPVLVCLLQSLLVQLLSQLVSCVSPDDDDSVVSSVRSLVRSLCVQVVVQVVCCVPPVDHDPSSSVSSNNNSVVSSVVSVPDDD

pLDDT: mean 87.89, std 11.08, range [47.72, 98.5]

Secondary structure (DSSP, 8-state):
-EEES---HHHHHHT-TT-SHHHHHHHHHHHHTT--HHHHHHHS-EEES-SS---B-TTSSSBPPPPHHHHHHHHHHHHHHHHHH--SEEEEBSHHHHHHHH-S--HHHHTTS-EEEEETTEEEEE--B----TT-GGGGSTTHHHHHHHHHHHHHHHHHHHHHHHHHHHHS--------S---TT-HHHHHHHHHHHHHHHHHHHHHHHH----HHHHHHHHHHHHHHHHHHHHHHHHHHHS---HHHHHHHHHHHHHHHHHHHH---

Sequence (269 aa):
MLVGQAPGKVEISSRKPFAGRAGKTLFRWLEEAGLTEEEARERIYISAMTRCFPGAHPSGRGDRVPTRSELELCGSWLDDELRLIRPELIIPVGKLAIGRFLGEAPLADVVGKEHHVEHEGGSSTVVPLPHPSGASSWIHAPGHRALVSKALRLIGGRMRALAAAVLLLMLVPAVARAQSRTDAWFGPDKVKHFFTTALIQSLAYSVAQVTTRGPRSSLLLSASVASAAVGIGKEMHDRRSYGLFSVRDLAWDAAGAGTASLMLARTRH